Protein AF-A0A7V3P8P0-F1 (afdb_monomer)

Secondary structure (DSSP, 8-state):
-----TTT-----HHHHH-SSTTSEEEETTTTEEEE--TTHHHHTTT-SS-HHHHT-TT-------TTTTHHHHHT-EES-GGG----S-EESS---EEEEEEEEETTTTEE-TT-EEEEEEEEETTS---PPB--STTSPPBPPEEEEEE--TTSEEEEEEEPSEEEEEEEE-TTB--EEEEEEEESS-EEEEEEE--BPPPTT-EEEEEEE-TTHHHHHHS-SEEEEEESSTT-BHHHHHHT-B-TTSS-BHHHHHEETTEE-TTEEEEETTEEE-SS--TTSBPPTTEEEEEEESS----

Radius of gyration: 31.03 Å; Cα contacts (8 Å, |Δi|>4): 563; chains: 1; bounding box: 60×38×91 Å

Structure (mmCIF, N/CA/C/O backbone):
data_AF-A0A7V3P8P0-F1
#
_entry.id   AF-A0A7V3P8P0-F1
#
loop_
_atom_site.group_PDB
_atom_site.id
_atom_site.type_symbol
_atom_site.label_atom_id
_atom_site.label_alt_id
_atom_site.label_comp_id
_atom_site.label_asym_id
_atom_site.label_entity_id
_atom_site.label_seq_id
_atom_site.pdbx_PDB_ins_code
_atom_site.Cartn_x
_atom_site.Cartn_y
_atom_site.Cartn_z
_atom_site.occupancy
_atom_site.B_iso_or_equiv
_atom_site.auth_seq_id
_atom_site.auth_comp_id
_atom_site.auth_asym_id
_atom_site.auth_atom_id
_atom_site.pdbx_PDB_model_num
ATOM 1 N N . ILE A 1 1 ? 21.502 5.656 -26.753 1.00 94.38 1 ILE A N 1
ATOM 2 C CA . ILE A 1 1 ? 21.170 4.204 -26.714 1.00 94.38 1 ILE A CA 1
ATOM 3 C C . ILE A 1 1 ? 22.432 3.407 -26.376 1.00 94.38 1 ILE A C 1
ATOM 5 O O . ILE A 1 1 ? 23.467 3.676 -26.968 1.00 94.38 1 ILE A O 1
ATOM 9 N N . VAL A 1 2 ? 22.383 2.459 -25.431 1.00 96.12 2 VAL A N 1
ATOM 10 C CA . VAL A 1 2 ? 23.518 1.554 -25.128 1.00 96.12 2 VAL A CA 1
ATOM 11 C C . VAL A 1 2 ? 23.354 0.270 -25.942 1.00 96.12 2 VAL A C 1
ATOM 13 O O . VAL A 1 2 ? 22.268 -0.304 -25.920 1.00 96.12 2 VAL A O 1
ATOM 16 N N . ILE A 1 3 ? 24.393 -0.223 -26.618 1.00 96.69 3 ILE A N 1
ATOM 17 C CA . ILE A 1 3 ? 24.340 -1.428 -27.471 1.00 96.69 3 ILE A CA 1
ATOM 18 C C . ILE A 1 3 ? 25.558 -2.318 -27.185 1.00 96.69 3 ILE A C 1
ATOM 20 O O . ILE A 1 3 ? 26.629 -1.814 -26.859 1.00 96.69 3 ILE A O 1
ATOM 24 N N . ILE A 1 4 ? 25.382 -3.640 -27.276 1.00 97.25 4 ILE A N 1
ATOM 25 C CA . ILE A 1 4 ? 26.494 -4.601 -27.308 1.00 97.25 4 ILE A CA 1
ATOM 26 C C . ILE A 1 4 ? 26.827 -4.851 -28.777 1.00 97.25 4 ILE A C 1
ATOM 28 O O . ILE A 1 4 ? 25.950 -5.271 -29.529 1.00 97.25 4 ILE A O 1
ATOM 32 N N . ASP A 1 5 ? 28.070 -4.594 -29.180 1.00 96.81 5 ASP A N 1
ATOM 33 C CA . ASP A 1 5 ? 28.532 -4.897 -30.536 1.00 96.81 5 ASP A CA 1
ATOM 34 C C . ASP A 1 5 ? 28.692 -6.423 -30.706 1.00 96.81 5 ASP A C 1
ATOM 36 O O . ASP A 1 5 ? 29.532 -7.028 -30.023 1.00 96.81 5 ASP A O 1
ATOM 40 N N . PRO A 1 6 ? 27.915 -7.065 -31.600 1.00 95.69 6 PRO A N 1
ATOM 41 C CA . PRO A 1 6 ? 27.952 -8.513 -31.782 1.00 95.69 6 PRO A CA 1
ATOM 42 C C . PRO A 1 6 ? 29.272 -9.024 -32.384 1.00 95.69 6 PRO A C 1
ATOM 44 O O . PRO A 1 6 ? 29.614 -10.181 -32.165 1.00 95.69 6 PRO A O 1
ATOM 47 N N . ASN A 1 7 ? 30.041 -8.193 -33.096 1.00 96.44 7 ASN A N 1
ATOM 48 C CA . ASN A 1 7 ? 31.318 -8.593 -33.703 1.00 96.44 7 ASN A CA 1
ATOM 49 C C . ASN A 1 7 ? 32.482 -8.527 -32.699 1.00 96.44 7 ASN A C 1
ATOM 51 O O . ASN A 1 7 ? 33.450 -9.301 -32.766 1.00 96.44 7 ASN A O 1
ATOM 55 N N . LEU A 1 8 ? 32.403 -7.583 -31.758 1.00 97.00 8 LEU A N 1
ATOM 56 C CA . LEU A 1 8 ? 33.421 -7.389 -30.725 1.00 97.00 8 LEU A CA 1
ATOM 57 C C . LEU A 1 8 ? 33.180 -8.251 -29.487 1.00 97.00 8 LEU A C 1
ATOM 59 O O . LEU A 1 8 ? 34.146 -8.597 -28.806 1.00 97.00 8 LEU A O 1
ATOM 63 N N . CYS A 1 9 ? 31.932 -8.626 -29.197 1.00 97.31 9 CYS A N 1
ATOM 64 C CA . CYS A 1 9 ? 31.614 -9.499 -28.074 1.00 97.31 9 CYS A CA 1
ATOM 65 C C . CYS A 1 9 ? 32.359 -10.841 -28.197 1.00 97.31 9 CYS A C 1
ATOM 67 O O . CYS A 1 9 ? 32.235 -11.546 -29.194 1.00 97.31 9 CYS A O 1
ATOM 69 N N . LYS A 1 10 ? 33.148 -11.194 -27.174 1.00 96.19 10 LYS A N 1
ATOM 70 C CA . LYS A 1 10 ? 33.888 -12.472 -27.088 1.00 96.19 10 LYS A CA 1
ATOM 71 C C . LYS A 1 10 ? 33.288 -13.444 -26.074 1.00 96.19 10 LYS A C 1
ATOM 73 O O . LYS A 1 10 ? 33.958 -14.368 -25.632 1.00 96.19 10 LYS A O 1
ATOM 78 N N . GLY A 1 11 ? 32.057 -13.175 -25.651 1.00 95.88 11 GLY A N 1
ATOM 79 C CA . GLY A 1 11 ? 31.317 -14.030 -24.737 1.00 95.88 11 GLY A CA 1
ATOM 80 C C . GLY A 1 11 ? 31.889 -14.142 -23.320 1.00 95.88 11 GLY A C 1
ATOM 81 O O . GLY A 1 11 ? 31.655 -15.144 -22.657 1.00 95.88 11 GLY A O 1
ATOM 82 N N . SER A 1 12 ? 32.609 -13.126 -22.827 1.00 95.44 12 SER A N 1
ATOM 83 C CA . SER A 1 12 ? 33.224 -13.154 -21.487 1.00 95.44 12 SER A CA 1
ATOM 84 C C . SER A 1 12 ? 32.229 -13.139 -20.323 1.00 95.44 12 SER A C 1
ATOM 86 O O . SER A 1 12 ? 32.622 -13.424 -19.202 1.00 95.44 12 SER A O 1
ATOM 88 N N . ARG A 1 13 ? 30.960 -12.780 -20.562 1.00 95.25 13 ARG A N 1
ATOM 89 C CA . ARG A 1 13 ? 29.878 -12.676 -19.559 1.00 95.25 13 ARG A CA 1
ATOM 90 C C . ARG A 1 13 ? 30.083 -11.635 -18.448 1.00 95.25 13 ARG A C 1
ATOM 92 O O . ARG A 1 13 ? 29.118 -11.338 -17.756 1.00 95.25 13 ARG A O 1
ATOM 99 N N . ASN A 1 14 ? 31.232 -10.959 -18.372 1.00 96.31 14 ASN A N 1
ATOM 100 C CA . ASN A 1 14 ? 31.480 -9.875 -17.405 1.00 96.31 14 ASN A CA 1
ATOM 101 C C . ASN A 1 14 ? 30.394 -8.786 -17.415 1.00 96.31 14 ASN A C 1
ATOM 103 O O . ASN A 1 14 ? 30.081 -8.208 -16.383 1.00 96.31 14 ASN A O 1
ATOM 107 N N . CYS A 1 15 ? 29.812 -8.483 -18.580 1.00 95.81 15 CYS A N 1
ATOM 108 C CA . CYS A 1 15 ? 28.731 -7.502 -18.679 1.00 95.81 15 CYS A CA 1
ATOM 109 C C . CYS A 1 15 ? 27.434 -7.965 -17.999 1.00 95.81 15 CYS A C 1
ATOM 111 O O . CYS A 1 15 ? 26.708 -7.123 -17.484 1.00 95.81 15 CYS A O 1
ATOM 113 N N . VAL A 1 16 ? 27.159 -9.274 -17.975 1.00 95.19 16 VAL A N 1
ATOM 114 C CA . VAL A 1 16 ? 25.999 -9.859 -17.285 1.00 95.19 16 VAL A CA 1
ATOM 115 C C . VAL A 1 16 ? 26.159 -9.686 -15.778 1.00 95.19 16 VAL A C 1
ATOM 117 O O . VAL A 1 16 ? 25.238 -9.216 -15.125 1.00 95.19 16 VAL A O 1
ATOM 120 N N . GLU A 1 17 ? 27.347 -9.988 -15.249 1.00 93.06 17 GLU A N 1
ATOM 121 C CA . GLU A 1 17 ? 27.663 -9.835 -13.823 1.00 93.06 17 GLU A CA 1
ATOM 122 C C . GLU A 1 17 ? 27.722 -8.367 -13.383 1.00 93.06 17 GLU A C 1
ATOM 124 O O . GLU A 1 17 ? 27.298 -8.027 -12.284 1.00 93.06 17 GLU A O 1
ATOM 129 N N . ALA A 1 18 ? 28.234 -7.482 -14.242 1.00 95.44 18 ALA A N 1
ATOM 130 C CA . ALA A 1 18 ? 28.363 -6.060 -13.937 1.00 95.44 18 ALA A CA 1
ATOM 131 C C . ALA A 1 18 ? 27.035 -5.292 -14.008 1.00 95.44 18 ALA A C 1
ATOM 133 O O . ALA A 1 18 ? 26.958 -4.168 -13.511 1.00 95.44 18 ALA A O 1
ATOM 134 N N . CYS A 1 19 ? 26.008 -5.835 -14.669 1.00 95.75 19 CYS A N 1
ATOM 135 C CA . CYS A 1 19 ? 24.726 -5.155 -14.786 1.00 95.75 19 CYS A CA 1
ATOM 136 C C . CYS A 1 19 ? 23.993 -5.200 -13.437 1.00 95.75 19 CYS A C 1
ATOM 138 O O . CYS A 1 19 ? 23.651 -6.287 -12.975 1.00 95.75 19 CYS A O 1
ATOM 140 N N . PRO A 1 20 ? 23.693 -4.049 -12.809 1.00 95.31 20 PRO A N 1
ATOM 141 C CA . PRO A 1 20 ? 23.032 -4.045 -11.507 1.00 95.31 20 PRO A CA 1
ATOM 142 C C . PRO A 1 20 ? 21.527 -4.337 -11.608 1.00 95.31 20 PRO A C 1
ATOM 144 O O . PRO A 1 20 ? 20.870 -4.552 -10.594 1.00 95.31 20 PRO A O 1
ATOM 147 N N . TYR A 1 21 ? 20.974 -4.344 -12.825 1.00 95.12 21 TYR A N 1
ATOM 148 C CA . TYR A 1 21 ? 19.598 -4.744 -13.080 1.00 95.12 21 TYR A CA 1
ATOM 149 C C . TYR A 1 21 ? 19.551 -6.237 -13.435 1.00 95.12 21 TYR A C 1
ATOM 151 O O . TYR A 1 21 ? 20.111 -6.638 -14.464 1.00 95.12 21 TYR A O 1
ATOM 159 N N . PRO A 1 22 ? 18.879 -7.071 -12.624 1.00 89.56 22 PRO A N 1
ATOM 160 C CA . PRO A 1 22 ? 18.812 -8.502 -12.875 1.00 89.56 22 PRO A CA 1
ATOM 161 C C . PRO A 1 22 ? 18.034 -8.791 -14.161 1.00 89.56 22 PRO A C 1
ATOM 163 O O . PRO A 1 22 ? 17.014 -8.165 -14.443 1.00 89.56 22 PRO A O 1
ATOM 166 N N . GLY A 1 23 ? 18.514 -9.754 -14.950 1.00 91.38 23 GLY A N 1
ATOM 167 C CA . GLY A 1 23 ? 17.799 -10.224 -16.141 1.00 91.38 23 GLY A CA 1
ATOM 168 C C . GLY A 1 23 ? 17.701 -9.205 -17.284 1.00 91.38 23 GLY A C 1
ATOM 169 O O . GLY A 1 23 ? 16.783 -9.293 -18.089 1.00 91.38 23 GLY A O 1
ATOM 170 N N . VAL A 1 24 ? 18.612 -8.229 -17.376 1.00 95.38 24 VAL A N 1
ATOM 171 C CA . VAL A 1 24 ? 18.630 -7.257 -18.493 1.00 95.38 24 VAL A CA 1
ATOM 172 C C . VAL A 1 24 ? 19.553 -7.682 -19.638 1.00 95.38 24 VAL A C 1
ATOM 174 O O . VAL A 1 24 ? 19.293 -7.362 -20.801 1.00 95.38 24 VAL A O 1
ATOM 177 N N . ILE A 1 25 ? 20.637 -8.395 -19.326 1.00 97.50 25 ILE A N 1
ATOM 178 C CA . ILE A 1 25 ? 21.593 -8.922 -20.305 1.00 97.50 25 ILE A CA 1
ATOM 179 C C . ILE A 1 25 ? 21.553 -10.446 -20.239 1.00 97.50 25 ILE A C 1
ATOM 181 O O . ILE A 1 25 ? 21.760 -11.031 -19.181 1.00 97.50 25 ILE A O 1
ATOM 185 N N . PHE A 1 26 ? 21.311 -11.077 -21.382 1.00 96.75 26 PHE A N 1
ATOM 186 C CA . PHE A 1 26 ? 21.196 -12.522 -21.538 1.00 96.75 26 PHE A CA 1
ATOM 187 C C . PHE A 1 26 ? 22.362 -13.049 -22.365 1.00 96.75 26 PHE A C 1
ATOM 189 O O . PHE A 1 26 ? 22.829 -12.379 -23.284 1.00 96.75 26 PHE A O 1
ATOM 196 N N . PHE A 1 27 ? 22.838 -14.250 -22.058 1.00 97.44 27 PHE A N 1
ATOM 197 C CA . PHE A 1 27 ? 23.874 -14.899 -22.852 1.00 97.44 27 PHE A CA 1
ATOM 198 C C . PHE A 1 27 ? 23.246 -15.827 -23.890 1.00 97.44 27 PHE A C 1
ATOM 200 O O . PHE A 1 27 ? 22.398 -16.650 -23.555 1.00 97.44 27 PHE A O 1
ATOM 207 N N . ASN A 1 28 ? 23.667 -15.694 -25.143 1.00 97.44 28 ASN A N 1
ATOM 208 C CA . ASN A 1 28 ? 23.303 -16.594 -26.224 1.00 97.44 28 ASN A CA 1
ATOM 209 C C . ASN A 1 28 ? 24.404 -17.646 -26.382 1.00 97.44 28 ASN A C 1
ATOM 211 O O . ASN A 1 28 ? 25.514 -17.317 -26.804 1.00 97.44 28 ASN A O 1
ATOM 215 N N . GLU A 1 29 ? 24.090 -18.890 -26.023 1.00 97.12 29 GLU A N 1
ATOM 216 C CA . GLU A 1 29 ? 25.040 -20.009 -26.053 1.00 97.12 29 GLU A CA 1
ATOM 217 C C . GLU A 1 29 ? 25.422 -20.415 -27.485 1.00 97.12 29 GLU A C 1
ATOM 219 O O . GLU A 1 29 ? 26.588 -20.702 -27.737 1.00 97.12 29 GLU A O 1
ATOM 224 N N . ASP A 1 30 ? 24.492 -20.359 -28.443 1.00 97.44 30 ASP A N 1
ATOM 225 C CA . ASP A 1 30 ? 24.752 -20.767 -29.832 1.00 97.44 30 ASP A CA 1
ATOM 226 C C . ASP A 1 30 ? 25.699 -19.798 -30.554 1.00 97.44 30 ASP A C 1
ATOM 228 O O . ASP A 1 30 ? 26.541 -20.199 -31.358 1.00 97.44 30 ASP A O 1
ATOM 232 N N . LEU A 1 31 ? 25.555 -18.502 -30.271 1.00 97.06 31 LEU A N 1
ATOM 233 C CA . LEU A 1 31 ? 26.361 -17.440 -30.873 1.00 97.06 31 LEU A CA 1
ATOM 234 C C . LEU A 1 31 ? 27.580 -17.059 -30.026 1.00 97.06 31 LEU A C 1
ATOM 236 O O . LEU A 1 31 ? 28.419 -16.286 -30.487 1.00 97.06 31 LEU A O 1
ATOM 240 N N . CYS A 1 32 ? 27.677 -17.566 -28.795 1.00 97.12 32 CYS A N 1
ATOM 241 C CA . CYS A 1 32 ? 28.696 -17.198 -27.812 1.00 97.12 32 CYS A CA 1
ATOM 242 C C . CYS A 1 32 ? 28.800 -15.677 -27.560 1.00 97.12 32 CYS A C 1
ATOM 244 O O . CYS A 1 32 ? 29.898 -15.142 -27.380 1.00 97.12 32 CYS A O 1
ATOM 246 N N . ILE A 1 33 ? 27.668 -14.964 -27.527 1.00 97.94 33 ILE A N 1
ATOM 247 C CA . ILE A 1 33 ? 27.617 -13.510 -27.283 1.00 97.94 33 ILE A CA 1
ATOM 248 C C . ILE A 1 33 ? 26.568 -13.138 -26.235 1.00 97.94 33 ILE A C 1
ATOM 250 O O . ILE A 1 33 ? 25.542 -13.796 -26.088 1.00 97.94 33 ILE A O 1
ATOM 254 N N . SER A 1 34 ? 26.789 -12.021 -25.544 1.00 98.12 34 SER A N 1
ATOM 255 C CA . SER A 1 34 ? 25.764 -11.401 -24.702 1.00 98.12 34 SER A CA 1
ATOM 256 C C . SER A 1 34 ? 24.830 -10.525 -25.540 1.00 98.12 34 SER A C 1
ATOM 258 O O . SER A 1 34 ? 25.280 -9.745 -26.378 1.00 98.12 34 SER A O 1
ATOM 260 N N . GLN A 1 35 ? 23.530 -10.609 -25.279 1.00 97.62 35 GLN A N 1
ATOM 261 C CA . GLN A 1 35 ? 22.469 -9.858 -25.942 1.00 97.62 35 GLN A CA 1
ATOM 262 C C . GLN A 1 35 ? 21.606 -9.140 -24.898 1.00 97.62 35 GLN A C 1
ATOM 264 O O . GLN A 1 35 ? 21.482 -9.572 -23.756 1.00 97.62 35 GLN A O 1
ATOM 269 N N . LYS A 1 36 ? 21.019 -8.007 -25.276 1.00 97.56 36 LYS A N 1
ATOM 270 C CA . LYS A 1 36 ? 20.133 -7.207 -24.418 1.00 97.56 36 LYS A CA 1
ATOM 271 C C . LYS A 1 36 ? 19.218 -6.340 -25.277 1.00 97.56 36 LYS A C 1
ATOM 273 O O . LYS A 1 36 ? 19.384 -6.292 -26.495 1.00 97.56 36 LYS A O 1
ATOM 278 N N . CYS A 1 37 ? 18.324 -5.579 -24.646 1.00 97.69 37 CYS A N 1
ATOM 279 C CA . CYS A 1 37 ? 17.533 -4.563 -25.340 1.00 97.69 37 CYS A CA 1
ATOM 280 C C . CYS A 1 37 ? 18.431 -3.582 -26.124 1.00 97.69 37 CYS A C 1
ATOM 282 O O . CYS A 1 37 ? 19.394 -3.021 -25.585 1.00 97.69 37 CYS A O 1
ATOM 284 N N . THR A 1 38 ? 18.094 -3.375 -27.398 1.00 97.25 38 THR A N 1
ATOM 285 C CA . THR A 1 38 ? 18.757 -2.440 -28.323 1.00 97.25 38 THR A CA 1
ATOM 286 C C . THR A 1 38 ? 17.934 -1.174 -28.566 1.00 97.25 38 THR A C 1
ATOM 288 O O . THR A 1 38 ? 18.269 -0.399 -29.454 1.00 97.25 38 THR A O 1
ATOM 291 N N . LEU A 1 39 ? 16.834 -0.987 -27.820 1.00 97.25 39 LEU A N 1
ATOM 292 C CA . LEU A 1 39 ? 15.813 0.044 -28.055 1.00 97.25 39 LEU A CA 1
ATOM 293 C C . LEU A 1 39 ? 15.300 0.046 -29.507 1.00 97.25 39 LEU A C 1
ATOM 295 O O . LEU A 1 39 ? 14.981 1.086 -30.060 1.00 97.25 39 LEU A O 1
ATOM 299 N N . CYS A 1 40 ? 15.286 -1.123 -30.160 1.00 97.69 40 CYS A N 1
ATOM 300 C CA . CYS A 1 40 ? 14.990 -1.251 -31.588 1.00 97.69 40 CYS A CA 1
ATOM 301 C C . CYS A 1 40 ? 15.773 -0.258 -32.474 1.00 97.69 40 CYS A C 1
ATOM 303 O O . CYS A 1 40 ? 15.243 0.168 -33.494 1.00 97.69 40 CYS A O 1
ATOM 305 N N . ALA A 1 41 ? 17.023 0.079 -32.123 1.00 97.12 41 ALA A N 1
ATOM 306 C CA . ALA A 1 41 ? 17.810 1.112 -32.812 1.00 97.12 41 ALA A CA 1
ATOM 307 C C . ALA A 1 41 ? 17.821 0.952 -34.342 1.00 97.12 41 ALA A C 1
ATOM 309 O O . ALA A 1 41 ? 17.580 1.910 -35.058 1.00 97.12 41 ALA A O 1
ATOM 310 N N . HIS A 1 42 ? 17.954 -0.281 -34.840 1.00 96.62 42 HIS A N 1
ATOM 311 C CA . HIS A 1 42 ? 17.876 -0.597 -36.272 1.00 96.62 42 HIS A CA 1
ATOM 312 C C . HIS A 1 42 ? 16.599 -0.111 -36.991 1.00 96.62 42 HIS A C 1
ATOM 314 O O . HIS A 1 42 ? 16.654 0.114 -38.195 1.00 96.62 42 HIS A O 1
ATOM 320 N N . LEU A 1 43 ? 15.462 0.010 -36.296 1.00 97.50 43 LEU A N 1
ATOM 321 C CA . LEU A 1 43 ? 14.216 0.571 -36.833 1.00 97.50 43 LEU A CA 1
ATOM 322 C C . LEU A 1 43 ? 14.194 2.093 -36.697 1.00 97.50 43 LEU A C 1
ATOM 324 O O . LEU A 1 43 ? 13.815 2.783 -37.641 1.00 97.50 43 LEU A O 1
ATOM 328 N N . LEU A 1 44 ? 14.622 2.613 -35.544 1.00 95.75 44 LEU A N 1
ATOM 329 C CA . LEU A 1 44 ? 14.693 4.056 -35.298 1.00 95.75 44 LEU A CA 1
ATOM 330 C C . LEU A 1 44 ? 15.620 4.741 -36.318 1.00 95.75 44 LEU A C 1
ATOM 332 O O . LEU A 1 44 ? 15.240 5.740 -36.922 1.00 95.75 44 LEU A O 1
ATOM 336 N N . ASP A 1 45 ? 16.765 4.126 -36.629 1.00 96.69 45 ASP A N 1
ATOM 337 C CA . ASP A 1 45 ? 17.709 4.584 -37.659 1.00 96.69 45 ASP A CA 1
ATOM 338 C C . ASP A 1 45 ? 17.104 4.567 -39.079 1.00 96.69 45 ASP A C 1
ATOM 340 O O . ASP A 1 45 ? 17.574 5.272 -39.971 1.00 96.69 45 ASP A O 1
ATOM 344 N N . GLN A 1 46 ? 16.046 3.780 -39.305 1.00 97.25 46 GLN A N 1
ATOM 345 C CA . GLN A 1 46 ? 15.280 3.749 -40.560 1.00 97.25 46 GLN A CA 1
ATOM 346 C C . GLN A 1 46 ? 14.132 4.775 -40.584 1.00 97.25 46 GLN A C 1
ATOM 348 O O . GLN A 1 46 ? 13.340 4.785 -41.525 1.00 97.25 46 GLN A O 1
ATOM 353 N N . GLY A 1 47 ? 14.023 5.631 -39.565 1.00 95.44 47 GLY A N 1
ATOM 354 C CA . GLY A 1 47 ? 12.997 6.669 -39.462 1.00 95.44 47 GLY A CA 1
ATOM 355 C C . GLY A 1 47 ? 11.700 6.220 -38.786 1.00 95.44 47 GLY A C 1
ATOM 356 O O . GLY A 1 47 ? 10.706 6.946 -38.844 1.00 95.44 47 GLY A O 1
ATOM 357 N N . TRP A 1 48 ? 11.681 5.045 -38.147 1.00 95.75 48 TRP A N 1
ATOM 358 C CA . TRP A 1 48 ? 10.561 4.671 -37.282 1.00 95.75 48 TRP A CA 1
ATOM 359 C C . TRP A 1 48 ? 10.538 5.569 -36.047 1.00 95.75 48 TRP A C 1
ATOM 361 O O . TRP A 1 48 ? 11.582 5.901 -35.494 1.00 95.75 48 TRP A O 1
ATOM 371 N N . LYS A 1 49 ? 9.335 5.933 -35.599 1.00 91.62 49 LYS A N 1
ATOM 372 C CA . LYS A 1 49 ? 9.144 6.763 -34.400 1.00 91.62 49 LYS A CA 1
ATOM 373 C C . LYS A 1 49 ? 8.902 5.947 -33.132 1.00 91.62 49 LYS A C 1
ATOM 375 O O . LYS A 1 49 ? 9.105 6.451 -32.039 1.00 91.62 49 LYS A O 1
ATOM 380 N N . GLU A 1 50 ? 8.493 4.689 -33.278 1.00 93.94 50 GLU A N 1
ATOM 381 C CA . GLU A 1 50 ? 8.156 3.805 -32.165 1.00 93.94 50 GLU A CA 1
ATOM 382 C C . GLU A 1 50 ? 9.027 2.548 -32.171 1.00 93.94 50 GLU A C 1
ATOM 384 O O . GLU A 1 50 ? 9.484 2.061 -33.209 1.00 93.94 50 GLU A O 1
ATOM 389 N N . THR A 1 51 ? 9.245 2.000 -30.977 1.00 97.06 51 THR A N 1
ATOM 390 C CA . THR A 1 51 ? 9.853 0.677 -30.803 1.00 97.06 51 THR A CA 1
ATOM 391 C C . THR A 1 51 ? 8.774 -0.397 -30.810 1.00 97.06 51 THR A C 1
ATOM 393 O O . THR A 1 51 ? 7.624 -0.123 -30.482 1.00 97.06 51 THR A O 1
ATOM 396 N N . ARG A 1 52 ? 9.140 -1.652 -31.100 1.00 97.44 52 ARG A N 1
ATOM 397 C CA . ARG A 1 52 ? 8.169 -2.759 -31.174 1.00 97.44 52 ARG A CA 1
ATOM 398 C C . ARG A 1 52 ? 7.336 -2.943 -29.904 1.00 97.44 52 ARG A C 1
ATOM 400 O O . ARG A 1 52 ? 6.171 -3.297 -30.009 1.00 97.44 52 ARG A O 1
ATOM 407 N N . CYS A 1 53 ? 7.906 -2.720 -28.717 1.00 97.06 53 CYS A N 1
ATOM 408 C CA . CYS A 1 53 ? 7.146 -2.827 -27.469 1.00 97.06 53 CYS A CA 1
ATOM 409 C C . CYS A 1 53 ? 6.177 -1.655 -27.257 1.00 97.06 53 CYS A C 1
ATOM 411 O O . CYS A 1 53 ? 5.118 -1.866 -26.678 1.00 97.06 53 CYS A O 1
ATOM 413 N N . SER A 1 54 ? 6.522 -0.456 -27.735 1.00 96.38 54 SER A N 1
ATOM 414 C CA . SER A 1 54 ? 5.653 0.725 -27.691 1.00 96.38 54 SER A CA 1
ATOM 415 C C . SER A 1 54 ? 4.510 0.600 -28.702 1.00 96.38 54 SER A C 1
ATOM 417 O O . SER A 1 54 ? 3.352 0.651 -28.305 1.00 96.38 54 SER A O 1
ATOM 419 N N . GLU A 1 55 ? 4.826 0.270 -29.958 1.00 96.06 55 GLU A N 1
ATOM 420 C CA . GLU A 1 55 ? 3.857 0.059 -31.047 1.00 96.06 55 GLU A CA 1
ATOM 421 C C . GLU A 1 55 ? 2.851 -1.063 -30.727 1.00 96.06 55 GLU A C 1
ATOM 423 O O . GLU A 1 55 ? 1.660 -0.954 -31.006 1.00 96.06 55 GLU A O 1
ATOM 428 N N . ALA A 1 56 ? 3.315 -2.159 -30.118 1.00 97.12 56 ALA A N 1
ATOM 429 C CA . ALA A 1 56 ? 2.453 -3.286 -29.770 1.00 97.12 56 ALA A CA 1
ATOM 430 C C . ALA A 1 56 ? 1.594 -3.048 -28.515 1.00 97.12 56 ALA A C 1
ATOM 432 O O . ALA A 1 56 ? 0.761 -3.896 -28.193 1.00 97.12 56 ALA A O 1
ATOM 433 N N . CYS A 1 57 ? 1.812 -1.961 -27.766 1.00 96.44 57 CYS A N 1
ATOM 434 C CA . CYS A 1 57 ? 1.153 -1.735 -26.485 1.00 96.44 57 CYS A CA 1
ATOM 435 C C . CYS A 1 57 ? -0.311 -1.296 -26.681 1.00 96.44 57 CYS A C 1
ATOM 437 O O . CYS A 1 57 ? -0.555 -0.171 -27.114 1.00 96.44 57 CYS A O 1
ATOM 439 N N . PRO A 1 58 ? -1.312 -2.112 -26.294 1.00 96.25 58 PRO A N 1
ATOM 440 C CA . PRO A 1 58 ? -2.716 -1.763 -26.517 1.00 96.25 58 PRO A CA 1
ATOM 441 C C . PRO A 1 58 ? -3.220 -0.653 -25.583 1.00 96.25 58 PRO A C 1
ATOM 443 O O . PRO A 1 58 ? -4.249 -0.043 -25.855 1.00 96.25 58 PRO A O 1
ATOM 446 N N . THR A 1 59 ? -2.524 -0.406 -24.470 1.00 96.06 59 THR A N 1
ATOM 447 C CA . THR A 1 59 ? -2.914 0.573 -23.444 1.00 96.06 59 THR A CA 1
ATOM 448 C C . THR A 1 59 ? -2.167 1.900 -23.558 1.00 96.06 59 THR A C 1
ATOM 450 O O . THR A 1 59 ? -2.498 2.834 -22.834 1.00 96.06 59 THR A O 1
ATOM 453 N N . GLY A 1 60 ? -1.147 1.994 -24.420 1.00 93.12 60 GLY A N 1
ATOM 454 C CA . GLY A 1 60 ? -0.279 3.173 -24.496 1.00 93.12 60 GLY A CA 1
ATOM 455 C C . GLY A 1 60 ? 0.597 3.381 -23.253 1.00 93.12 60 GLY A C 1
ATOM 456 O O . GLY A 1 60 ? 0.985 4.504 -22.957 1.00 93.12 60 GLY A O 1
ATOM 457 N N . ALA A 1 61 ? 0.905 2.314 -22.508 1.00 95.06 61 ALA A N 1
ATOM 458 C CA . ALA A 1 61 ? 1.714 2.388 -21.287 1.00 95.06 61 ALA A CA 1
ATOM 459 C C . ALA A 1 61 ? 3.214 2.644 -21.538 1.00 95.06 61 ALA A C 1
ATOM 461 O O . ALA A 1 61 ? 3.945 2.958 -20.601 1.00 95.06 61 ALA A O 1
ATOM 462 N N . ILE A 1 62 ? 3.691 2.482 -22.777 1.00 95.94 62 ILE A N 1
ATOM 463 C CA . ILE A 1 62 ? 5.102 2.645 -23.149 1.00 95.94 62 ILE A CA 1
ATOM 464 C C . ILE A 1 62 ? 5.215 3.772 -24.172 1.00 95.94 62 ILE A C 1
ATOM 466 O O . ILE A 1 62 ? 4.786 3.613 -25.314 1.00 95.94 62 ILE A O 1
ATOM 470 N N . THR A 1 63 ? 5.875 4.860 -23.783 1.00 94.62 63 THR A N 1
ATOM 471 C CA . THR A 1 63 ? 6.223 5.978 -24.669 1.00 94.62 63 THR A CA 1
ATOM 472 C C . THR A 1 63 ? 7.731 5.994 -24.896 1.00 94.62 63 THR A C 1
ATOM 474 O O . THR A 1 63 ? 8.504 5.889 -23.944 1.00 94.62 63 THR A O 1
ATOM 477 N N . VAL A 1 64 ? 8.158 6.126 -26.153 1.00 95.44 64 VAL A N 1
ATOM 478 C CA . VAL A 1 64 ? 9.570 6.278 -26.533 1.00 95.44 64 VAL A CA 1
ATOM 479 C C . VAL A 1 64 ? 9.724 7.567 -27.330 1.00 95.44 64 VAL A C 1
ATOM 481 O O . VAL A 1 64 ? 8.893 7.858 -28.182 1.00 95.44 64 VAL A O 1
ATOM 484 N N . GLY A 1 65 ? 10.776 8.328 -27.047 1.00 93.69 65 GLY A N 1
ATOM 485 C CA . GLY A 1 65 ? 11.051 9.609 -27.688 1.00 93.69 65 GLY A CA 1
ATOM 486 C C . GLY A 1 65 ? 12.315 10.248 -27.128 1.00 93.69 65 GLY A C 1
ATOM 487 O O . GLY A 1 65 ? 12.994 9.656 -26.281 1.00 93.69 65 GLY A O 1
ATOM 488 N N . GLU A 1 66 ? 12.617 11.446 -27.612 1.00 94.19 66 GLU A N 1
ATOM 489 C CA . GLU A 1 66 ? 13.731 12.254 -27.113 1.00 94.19 66 GLU A CA 1
ATOM 490 C C . GLU A 1 66 ? 13.405 12.846 -25.732 1.00 94.19 66 GLU A C 1
ATOM 492 O O . GLU A 1 66 ? 12.241 13.087 -25.398 1.00 94.19 66 GLU A O 1
ATOM 497 N N . GLU A 1 67 ? 14.428 13.080 -24.902 1.00 94.44 67 GLU A N 1
ATOM 498 C CA . GLU A 1 67 ? 14.235 13.544 -23.517 1.00 94.44 67 GLU A CA 1
ATOM 499 C C . GLU A 1 67 ? 13.481 14.884 -23.460 1.00 94.44 67 GLU A C 1
ATOM 501 O O . GLU A 1 67 ? 12.645 15.082 -22.577 1.00 94.44 67 GLU A O 1
ATOM 506 N N . GLU A 1 68 ? 13.717 15.781 -24.421 1.00 96.19 68 GLU A N 1
ATOM 507 C CA . GLU A 1 68 ? 13.048 17.080 -24.508 1.00 96.19 68 GLU A CA 1
ATOM 508 C C . GLU A 1 68 ? 11.544 16.948 -24.776 1.00 96.19 68 GLU A C 1
ATOM 510 O O . GLU A 1 68 ? 10.747 17.696 -24.209 1.00 96.19 68 GLU A O 1
ATOM 515 N N . GLU A 1 69 ? 11.143 15.986 -25.609 1.00 95.19 69 GLU A N 1
ATOM 516 C CA . GLU A 1 69 ? 9.736 15.730 -25.946 1.00 95.19 69 GLU A CA 1
ATOM 517 C C . GLU A 1 69 ? 8.984 15.085 -24.776 1.00 95.19 69 GLU A C 1
ATOM 519 O O . GLU A 1 69 ? 7.774 15.254 -24.628 1.00 95.19 69 GLU A O 1
ATOM 524 N N . LEU A 1 70 ? 9.710 14.363 -23.918 1.00 95.88 70 LEU A N 1
ATOM 525 C CA . LEU A 1 70 ? 9.165 13.652 -22.765 1.00 95.88 70 LEU A CA 1
ATOM 526 C C . LEU A 1 70 ? 9.369 14.407 -21.444 1.00 95.88 70 LEU A C 1
ATOM 528 O O . LEU A 1 70 ? 9.063 13.855 -20.387 1.00 95.88 70 LEU A O 1
ATOM 532 N N . ALA A 1 71 ? 9.847 15.654 -21.467 1.00 96.62 71 ALA A N 1
ATOM 533 C CA . ALA A 1 71 ? 10.229 16.401 -20.266 1.00 96.62 71 ALA A CA 1
ATOM 534 C C . ALA A 1 71 ? 9.108 16.476 -19.211 1.00 96.62 71 ALA A C 1
ATOM 536 O O . ALA A 1 71 ? 9.359 16.275 -18.022 1.00 96.62 71 ALA A O 1
ATOM 537 N N . GLU A 1 72 ? 7.860 16.694 -19.637 1.00 96.38 72 GLU A N 1
ATOM 538 C CA . GLU A 1 72 ? 6.696 16.716 -18.740 1.00 96.38 72 GLU A CA 1
ATOM 539 C C . GLU A 1 72 ? 6.410 15.343 -18.112 1.00 96.38 72 GLU A C 1
ATOM 541 O O . GLU A 1 72 ? 6.051 15.255 -16.937 1.00 96.38 72 GLU A O 1
ATOM 546 N N . LEU A 1 73 ? 6.593 14.259 -18.875 1.00 95.69 73 LEU A N 1
ATOM 547 C CA . LEU A 1 73 ? 6.431 12.889 -18.382 1.00 95.69 73 LEU A CA 1
ATOM 548 C C . LEU A 1 73 ? 7.538 12.525 -17.397 1.00 95.69 73 LEU A C 1
ATOM 550 O O . LEU A 1 73 ? 7.261 11.939 -16.355 1.00 95.69 73 LEU A O 1
ATOM 554 N N . ILE A 1 74 ? 8.776 12.899 -17.712 1.00 96.19 74 ILE A N 1
ATOM 555 C CA . ILE A 1 74 ? 9.950 12.649 -16.876 1.00 96.19 74 ILE A CA 1
ATOM 556 C C . ILE A 1 74 ? 9.824 13.395 -15.544 1.00 96.19 74 ILE A C 1
ATOM 558 O O . ILE A 1 74 ? 10.131 12.824 -14.502 1.00 96.19 74 ILE A O 1
ATOM 562 N N . ALA A 1 75 ? 9.318 14.633 -15.553 1.00 96.25 75 ALA A N 1
ATOM 563 C CA . ALA A 1 75 ? 9.155 15.444 -14.345 1.00 96.25 75 ALA A CA 1
ATOM 564 C C . ALA A 1 75 ? 8.226 14.814 -13.289 1.00 96.25 75 ALA A C 1
ATOM 566 O O . ALA A 1 75 ? 8.371 15.102 -12.103 1.00 96.25 75 ALA A O 1
ATOM 567 N N . ARG A 1 76 ? 7.285 13.958 -13.707 1.00 95.62 76 ARG A N 1
ATOM 568 C CA . ARG A 1 76 ? 6.345 13.239 -12.826 1.00 95.62 76 ARG A CA 1
ATOM 569 C C . ARG A 1 76 ? 6.691 11.763 -12.618 1.00 95.62 76 ARG A C 1
ATOM 571 O O . ARG A 1 76 ? 5.903 11.041 -12.015 1.00 95.62 76 ARG A O 1
ATOM 578 N N . ALA A 1 77 ? 7.803 11.302 -13.179 1.00 95.56 77 ALA A N 1
ATOM 579 C CA . ALA A 1 77 ? 8.195 9.905 -13.164 1.00 95.56 77 ALA A CA 1
ATOM 580 C C . ALA A 1 77 ? 9.341 9.646 -12.182 1.00 95.56 77 ALA A C 1
ATOM 582 O O . ALA A 1 77 ? 10.118 10.530 -11.828 1.00 95.56 77 ALA A O 1
ATOM 583 N N . GLU A 1 78 ? 9.480 8.386 -11.801 1.00 94.50 78 GLU A N 1
ATOM 584 C CA . GLU A 1 78 ? 10.566 7.872 -10.979 1.00 94.50 78 GLU A CA 1
ATOM 585 C C . GLU A 1 78 ? 11.457 6.937 -11.804 1.00 94.50 78 GLU A C 1
ATOM 587 O O . GLU A 1 78 ? 11.093 6.465 -12.886 1.00 94.50 78 GLU A O 1
ATOM 592 N N . VAL A 1 79 ? 12.655 6.658 -11.298 1.00 94.75 79 VAL A N 1
ATOM 593 C CA . VAL A 1 79 ? 13.546 5.643 -11.870 1.00 94.75 79 VAL A CA 1
ATOM 594 C C . VAL A 1 79 ? 13.515 4.390 -11.011 1.00 94.75 79 VAL A C 1
ATOM 596 O O . VAL A 1 79 ? 13.407 4.471 -9.791 1.00 94.75 79 VAL A O 1
ATOM 599 N N . LEU A 1 80 ? 13.654 3.225 -11.642 1.00 92.19 80 LEU A N 1
ATOM 600 C CA . LEU A 1 80 ? 13.756 1.966 -10.914 1.00 92.19 80 LEU A CA 1
ATOM 601 C C . LEU A 1 80 ? 15.120 1.868 -10.216 1.00 92.19 80 LEU A C 1
ATOM 603 O O . LEU A 1 80 ? 16.160 1.989 -10.876 1.00 92.19 80 LEU A O 1
ATOM 607 N N . ASN A 1 81 ? 15.096 1.594 -8.911 1.00 90.44 81 ASN A N 1
ATOM 608 C CA . ASN A 1 81 ? 16.266 1.395 -8.050 1.00 90.44 81 ASN A CA 1
ATOM 609 C C . ASN A 1 81 ? 17.257 2.584 -8.094 1.00 90.44 81 ASN A C 1
ATOM 611 O O . ASN A 1 81 ? 18.400 2.435 -8.552 1.00 90.44 81 ASN A O 1
ATOM 615 N N . PRO A 1 82 ? 16.831 3.797 -7.678 1.00 91.31 82 PRO A N 1
ATOM 616 C CA . PRO A 1 82 ? 17.659 5.008 -7.722 1.00 91.31 82 PRO A CA 1
ATOM 617 C C . PRO A 1 82 ? 18.971 4.889 -6.926 1.00 91.31 82 PRO A C 1
ATOM 619 O O . PRO A 1 82 ? 19.971 5.514 -7.288 1.00 91.31 82 PRO A O 1
ATOM 622 N N . GLU A 1 83 ? 18.997 4.064 -5.880 1.00 91.06 83 GLU A N 1
ATOM 623 C CA . GLU A 1 83 ? 20.150 3.793 -5.018 1.00 91.06 83 GLU A CA 1
ATOM 624 C C . GLU A 1 83 ? 21.349 3.177 -5.755 1.00 91.06 83 GLU A C 1
ATOM 626 O O . GLU A 1 83 ? 22.482 3.306 -5.295 1.00 91.06 83 GLU A O 1
ATOM 631 N N . LEU A 1 84 ? 21.133 2.571 -6.930 1.00 93.06 84 LEU A N 1
ATOM 632 C CA . LEU A 1 84 ? 22.204 2.004 -7.756 1.00 93.06 84 LEU A CA 1
ATOM 633 C C . LEU A 1 84 ? 23.081 3.075 -8.425 1.00 93.06 84 LEU A C 1
ATOM 635 O O . LEU A 1 84 ? 24.160 2.763 -8.926 1.00 93.06 84 LEU A O 1
ATOM 639 N N . GLY A 1 85 ? 22.626 4.331 -8.500 1.00 93.44 85 GLY A N 1
ATOM 640 C CA . GLY A 1 85 ? 23.420 5.453 -9.018 1.00 93.44 85 GLY A CA 1
ATOM 641 C C . GLY A 1 85 ? 23.767 5.398 -10.516 1.00 93.44 85 GLY A C 1
ATOM 642 O O . GLY A 1 85 ? 24.522 6.243 -10.999 1.00 93.44 85 GLY A O 1
ATOM 643 N N . VAL A 1 86 ? 23.204 4.453 -11.279 1.00 94.06 86 VAL A N 1
ATOM 644 C CA . VAL A 1 86 ? 23.512 4.231 -12.710 1.00 94.06 86 VAL A CA 1
ATOM 645 C C . VAL A 1 86 ? 22.723 5.110 -13.686 1.00 94.06 86 VAL A C 1
ATOM 647 O O . VAL A 1 86 ? 22.892 4.978 -14.897 1.00 94.06 86 VAL A O 1
ATOM 650 N N . LYS A 1 87 ? 21.899 6.035 -13.175 1.00 94.38 87 LYS A N 1
ATOM 651 C CA . LYS A 1 87 ? 21.177 7.067 -13.949 1.00 94.38 87 LYS A CA 1
ATOM 652 C C . LYS A 1 87 ? 20.450 6.494 -15.186 1.00 94.38 87 LYS A C 1
ATOM 654 O O . LYS A 1 87 ? 20.770 6.897 -16.309 1.00 94.38 87 LYS A O 1
ATOM 659 N N . PRO A 1 88 ? 19.503 5.552 -15.016 1.00 95.19 88 PRO A N 1
ATOM 660 C CA . PRO A 1 88 ? 18.770 4.963 -16.137 1.00 95.19 88 PRO A CA 1
ATOM 661 C C . PRO A 1 88 ? 18.002 6.028 -16.941 1.00 95.19 88 PRO A C 1
ATOM 663 O O . PRO A 1 88 ? 17.722 7.117 -16.446 1.00 95.19 88 PRO A O 1
ATOM 666 N N . ARG A 1 89 ? 17.673 5.698 -18.195 1.00 95.69 89 ARG A N 1
ATOM 667 C CA . ARG A 1 89 ? 16.833 6.507 -19.108 1.00 95.69 89 ARG A CA 1
ATOM 668 C C . ARG A 1 89 ? 15.481 5.861 -19.399 1.00 95.69 89 ARG A C 1
ATOM 670 O O . ARG A 1 89 ? 14.845 6.132 -20.407 1.00 95.69 89 ARG A O 1
ATOM 677 N N . VAL A 1 90 ? 15.081 4.951 -18.520 1.00 95.75 90 VAL A N 1
ATOM 678 C CA . VAL A 1 90 ? 13.750 4.353 -18.496 1.00 95.75 90 VAL A CA 1
ATOM 679 C C . VAL A 1 90 ? 13.095 4.865 -17.226 1.00 95.75 90 VAL A C 1
ATOM 681 O O . VAL A 1 90 ? 13.617 4.640 -16.132 1.00 95.75 90 VAL A O 1
ATOM 684 N N . HIS A 1 91 ? 11.999 5.592 -17.401 1.00 96.69 91 HIS A N 1
ATOM 685 C CA . HIS A 1 91 ? 11.258 6.259 -16.341 1.00 96.69 91 HIS A CA 1
ATOM 686 C C . HIS A 1 91 ? 9.896 5.585 -16.172 1.00 96.69 91 HIS A C 1
ATOM 688 O O . HIS A 1 91 ? 9.321 5.095 -17.143 1.00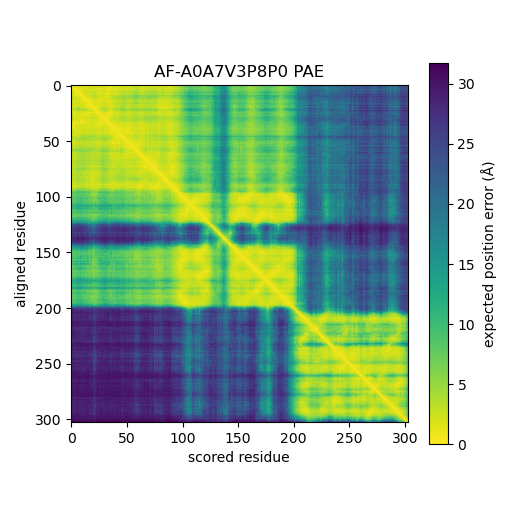 96.69 91 HIS A O 1
ATOM 694 N N . TYR A 1 92 ? 9.390 5.565 -14.945 1.00 96.19 92 TYR A N 1
ATOM 695 C CA . TYR A 1 92 ? 8.156 4.889 -14.570 1.00 96.19 92 TYR A CA 1
ATOM 696 C C . TYR A 1 92 ? 7.216 5.878 -13.888 1.00 96.19 92 TYR A C 1
ATOM 698 O O . TYR A 1 92 ? 7.620 6.607 -12.986 1.00 96.19 92 TYR A O 1
ATOM 706 N N . ILE A 1 93 ? 5.956 5.897 -14.309 1.00 94.44 93 ILE A N 1
ATOM 707 C CA . ILE A 1 93 ? 4.892 6.661 -13.654 1.00 94.44 93 ILE A CA 1
ATOM 708 C C . ILE A 1 93 ? 4.022 5.656 -12.907 1.00 94.44 93 ILE A C 1
ATOM 710 O O . ILE A 1 93 ? 3.566 4.688 -13.513 1.00 94.44 93 ILE A O 1
ATOM 714 N N . GLY A 1 94 ? 3.807 5.884 -11.609 1.00 90.19 94 GLY A N 1
ATOM 715 C CA . GLY A 1 94 ? 3.050 4.964 -10.759 1.00 90.19 94 GLY A CA 1
ATOM 716 C C . GLY A 1 94 ? 3.818 3.680 -10.447 1.00 90.19 94 GLY A C 1
ATOM 717 O O . GLY A 1 94 ? 3.275 2.591 -10.618 1.00 90.19 94 GLY A O 1
ATOM 718 N N . LEU A 1 95 ? 5.091 3.792 -10.033 1.00 90.06 95 LEU A N 1
ATOM 719 C CA . LEU A 1 95 ? 5.801 2.637 -9.479 1.00 90.06 95 LEU A CA 1
ATOM 720 C C . LEU A 1 95 ? 5.005 2.099 -8.281 1.00 90.06 95 LEU A C 1
ATOM 722 O O . LEU A 1 95 ? 4.727 2.881 -7.370 1.00 90.06 95 LEU A O 1
ATOM 726 N N . PRO A 1 96 ? 4.654 0.800 -8.263 1.00 86.81 96 PRO A N 1
ATOM 727 C CA . PRO A 1 96 ? 3.921 0.226 -7.148 1.00 86.81 96 PRO A CA 1
ATOM 728 C C . PRO A 1 96 ? 4.683 0.426 -5.838 1.00 86.81 96 PRO A C 1
ATOM 730 O O . PRO A 1 96 ? 5.877 0.125 -5.743 1.00 86.81 96 PRO A O 1
ATOM 733 N N . ARG A 1 97 ? 3.977 0.944 -4.838 1.00 89.31 97 ARG A N 1
ATOM 734 C CA . ARG A 1 97 ? 4.426 1.045 -3.450 1.00 89.31 97 ARG A CA 1
ATOM 735 C C . ARG A 1 97 ? 3.557 0.117 -2.605 1.00 89.31 97 ARG A C 1
ATOM 737 O O . ARG A 1 97 ? 2.680 -0.562 -3.132 1.00 89.31 97 ARG A O 1
ATOM 744 N N . LEU A 1 98 ? 3.847 0.037 -1.310 1.00 93.69 98 LEU A N 1
ATOM 745 C CA . LEU A 1 98 ? 3.036 -0.773 -0.413 1.00 93.69 98 LEU A CA 1
ATOM 746 C C . LEU A 1 98 ? 1.723 -0.057 -0.135 1.00 93.69 98 LEU A C 1
ATOM 748 O O . LEU A 1 98 ? 1.687 1.172 -0.009 1.00 93.69 98 LEU A O 1
ATOM 752 N N . PHE A 1 99 ? 0.671 -0.841 0.054 1.00 94.88 99 PHE A N 1
ATOM 753 C CA . PHE A 1 99 ? -0.606 -0.304 0.485 1.00 94.88 99 PHE A CA 1
ATOM 754 C C . PHE A 1 99 ? -1.164 -0.989 1.725 1.00 94.88 99 PHE A C 1
ATOM 756 O O . PHE A 1 99 ? -0.855 -2.141 2.044 1.00 94.88 99 PHE A O 1
ATOM 763 N N . VAL A 1 100 ? -2.037 -0.254 2.408 1.00 96.19 100 VAL A N 1
ATOM 764 C CA . VAL A 1 100 ? -2.899 -0.768 3.468 1.00 96.19 100 VAL A CA 1
ATOM 765 C C . VAL A 1 100 ? -4.349 -0.592 3.046 1.00 96.19 100 VAL A C 1
ATOM 767 O O . VAL A 1 100 ? -4.741 0.486 2.598 1.00 96.19 100 VAL A O 1
ATOM 770 N N . ALA A 1 101 ? -5.138 -1.645 3.209 1.00 97.50 101 ALA A N 1
ATOM 771 C CA . ALA A 1 101 ? -6.571 -1.630 2.954 1.00 97.50 101 ALA A CA 1
ATOM 772 C C . ALA A 1 101 ? -7.344 -2.280 4.106 1.00 97.50 101 ALA A C 1
ATOM 774 O O . ALA A 1 101 ? -6.755 -2.932 4.970 1.00 97.50 101 ALA A O 1
ATOM 775 N N . GLY A 1 102 ? -8.657 -2.105 4.112 1.00 97.25 102 GLY A N 1
ATOM 776 C CA . GLY A 1 102 ? -9.571 -2.764 5.038 1.00 97.25 102 GLY A CA 1
ATOM 777 C C . GLY A 1 102 ? -10.994 -2.271 4.836 1.00 97.25 102 GLY A C 1
ATOM 778 O O . GLY A 1 102 ? -11.217 -1.308 4.104 1.00 97.25 102 GLY A O 1
ATOM 779 N N . THR A 1 103 ? -11.931 -2.913 5.521 1.00 97.81 103 THR A N 1
ATOM 780 C CA . THR A 1 103 ? -13.363 -2.618 5.413 1.00 97.81 103 THR A CA 1
ATOM 781 C C . THR A 1 103 ? -13.895 -2.259 6.786 1.00 97.81 103 THR A C 1
ATOM 783 O O . THR A 1 103 ? -13.583 -2.933 7.763 1.00 97.81 103 THR A O 1
ATOM 786 N N . VAL A 1 104 ? -14.680 -1.195 6.901 1.00 97.06 104 VAL A N 1
ATOM 787 C CA . VAL A 1 104 ? -15.203 -0.697 8.176 1.00 97.06 104 VAL A CA 1
ATOM 788 C C . VAL A 1 104 ? -16.713 -0.887 8.215 1.00 97.06 104 VAL A C 1
ATOM 790 O O . VAL A 1 104 ? -17.415 -0.475 7.294 1.00 97.06 104 VAL A O 1
ATOM 793 N N . TYR A 1 105 ? -17.223 -1.490 9.288 1.00 95.06 105 TYR A N 1
ATOM 794 C CA . TYR A 1 105 ? -18.648 -1.797 9.430 1.00 95.06 105 TYR A CA 1
ATOM 795 C C . TYR A 1 105 ? -19.144 -1.632 10.869 1.00 95.06 105 TYR A C 1
ATOM 797 O O . TYR A 1 105 ? -18.362 -1.683 11.823 1.00 95.06 105 TYR A O 1
ATOM 805 N N . ASP A 1 106 ? -20.447 -1.414 11.011 1.00 90.88 106 ASP A N 1
ATOM 806 C CA . ASP A 1 106 ? -21.169 -1.375 12.277 1.00 90.88 106 ASP A CA 1
ATOM 807 C C . ASP A 1 106 ? -21.864 -2.737 12.480 1.00 90.88 106 ASP A C 1
ATOM 809 O O . ASP A 1 106 ? -22.797 -3.072 11.742 1.00 90.88 106 ASP A O 1
ATOM 813 N N . PRO A 1 107 ? -21.419 -3.559 13.447 1.00 85.38 107 PRO A N 1
ATOM 814 C CA . PRO A 1 107 ? -21.998 -4.876 13.681 1.00 85.38 107 PRO A CA 1
ATOM 815 C C . PRO A 1 107 ? -23.397 -4.811 14.307 1.00 85.38 107 PRO A C 1
ATOM 817 O O . PRO A 1 107 ? -24.126 -5.799 14.249 1.00 85.38 107 PRO A O 1
ATOM 820 N N . GLU A 1 108 ? -23.771 -3.699 14.945 1.00 85.31 108 GLU A N 1
ATOM 821 C CA . GLU A 1 108 ? -25.096 -3.516 15.535 1.00 85.31 108 GLU A CA 1
ATOM 822 C C . GLU A 1 108 ? -26.137 -3.122 14.480 1.00 85.31 108 GLU A C 1
ATOM 824 O O . GLU A 1 108 ? -27.281 -3.578 14.549 1.00 85.31 108 GLU A O 1
ATOM 829 N N . ALA A 1 109 ? -25.744 -2.292 13.512 1.00 86.44 109 ALA A N 1
ATOM 830 C CA . ALA A 1 109 ? -26.579 -1.939 12.367 1.00 86.44 109 ALA A CA 1
ATOM 831 C C . ALA A 1 109 ? -26.591 -3.022 11.273 1.00 86.44 109 ALA A C 1
ATOM 833 O O . ALA A 1 109 ? -27.518 -3.036 10.467 1.00 86.44 109 ALA A O 1
ATOM 834 N N . ASP A 1 110 ? -25.601 -3.925 11.269 1.00 89.31 110 ASP A N 1
ATOM 835 C CA . ASP A 1 110 ? -25.332 -4.875 10.176 1.00 89.31 110 ASP A CA 1
ATOM 836 C C . ASP A 1 110 ? -25.109 -4.147 8.833 1.00 89.31 110 ASP A C 1
ATOM 838 O O . ASP A 1 110 ? -25.570 -4.571 7.774 1.00 89.31 110 ASP A O 1
ATOM 842 N N . GLU A 1 111 ? -24.414 -3.003 8.890 1.00 93.12 111 GLU A N 1
ATOM 843 C CA . GLU A 1 111 ? -24.163 -2.118 7.747 1.00 93.12 111 GLU A CA 1
ATOM 844 C C . GLU A 1 111 ? -22.693 -1.687 7.666 1.00 93.12 111 GLU A C 1
ATOM 846 O O . GLU A 1 111 ? -21.993 -1.552 8.672 1.00 93.12 111 GLU A O 1
ATOM 851 N N . VAL A 1 112 ? -22.217 -1.436 6.445 1.00 96.50 112 VAL A N 1
ATOM 852 C CA . VAL A 1 112 ? -20.895 -0.840 6.201 1.00 96.50 112 VAL A CA 1
ATOM 853 C C . VAL A 1 112 ? -20.894 0.640 6.578 1.00 96.50 112 VAL A C 1
ATOM 855 O O . VAL A 1 112 ? -21.912 1.326 6.486 1.00 96.50 112 VAL A O 1
ATOM 858 N N . ILE A 1 113 ? -19.741 1.159 6.993 1.00 96.00 113 ILE A N 1
ATOM 859 C CA . ILE A 1 113 ? -19.613 2.558 7.399 1.00 96.00 113 ILE A CA 1
ATOM 860 C C . ILE A 1 113 ? -18.942 3.337 6.275 1.00 96.00 113 ILE A C 1
ATOM 862 O O . ILE A 1 113 ? -17.717 3.378 6.180 1.00 96.00 113 ILE A O 1
ATOM 866 N N . GLU A 1 114 ? -19.748 4.019 5.467 1.00 97.56 114 GLU A N 1
ATOM 867 C CA . GLU A 1 114 ? -19.277 4.982 4.468 1.00 97.56 114 GLU A CA 1
ATOM 868 C C . GLU A 1 114 ? -18.759 6.263 5.142 1.00 97.56 114 GLU A C 1
ATOM 870 O O . GLU A 1 114 ? -19.325 6.765 6.123 1.00 97.56 114 GLU A O 1
ATOM 875 N N . GLY A 1 115 ? -17.688 6.850 4.609 1.00 97.19 115 GLY A N 1
ATOM 876 C CA . GLY A 1 115 ? -17.170 8.148 5.032 1.00 97.19 115 GLY A CA 1
ATOM 877 C C . GLY A 1 115 ? -16.569 8.165 6.441 1.00 97.19 115 GLY A C 1
ATOM 878 O O . GLY A 1 115 ? -16.587 9.213 7.095 1.00 97.19 115 GLY A O 1
ATOM 879 N N . ALA A 1 116 ? -16.097 7.026 6.948 1.00 96.56 116 ALA A N 1
ATOM 880 C CA . ALA A 1 116 ? -15.220 6.968 8.110 1.00 96.56 116 ALA A CA 1
ATOM 881 C C . ALA A 1 116 ? -13.832 7.477 7.715 1.00 96.56 116 ALA A C 1
ATOM 883 O O . ALA A 1 116 ? -13.265 7.079 6.701 1.00 96.56 116 ALA A O 1
ATOM 884 N N . LYS A 1 117 ? -13.269 8.373 8.521 1.00 97.81 117 LYS A N 1
ATOM 885 C CA . LYS A 1 117 ? -11.933 8.918 8.308 1.00 97.81 117 LYS A CA 1
ATOM 886 C C . LYS A 1 117 ? -10.892 7.918 8.780 1.00 97.81 117 LYS A C 1
ATOM 888 O O . LYS A 1 117 ? -10.798 7.659 9.976 1.00 97.81 117 LYS A O 1
ATOM 893 N N . VAL A 1 118 ? -10.066 7.436 7.859 1.00 97.12 118 VAL A N 1
ATOM 894 C CA . VAL A 1 118 ? -8.951 6.531 8.140 1.00 97.12 118 VAL A CA 1
ATOM 895 C C . VAL A 1 118 ? -7.646 7.297 8.010 1.00 97.12 118 VAL A C 1
ATOM 897 O O . VAL A 1 118 ? -7.334 7.839 6.955 1.00 97.12 118 VAL A O 1
ATOM 900 N N . THR A 1 119 ? -6.883 7.360 9.094 1.00 95.69 119 THR A N 1
ATOM 901 C CA . THR A 1 119 ? -5.602 8.065 9.178 1.00 95.69 119 THR A CA 1
ATOM 902 C C . THR A 1 119 ? -4.503 7.061 9.485 1.00 95.69 119 THR A C 1
ATOM 904 O O . THR A 1 119 ? -4.554 6.406 10.522 1.00 95.69 119 THR A O 1
ATOM 907 N N . VAL A 1 120 ? -3.501 6.947 8.617 1.00 93.44 120 VAL A N 1
ATOM 908 C CA . VAL A 1 120 ? -2.326 6.098 8.855 1.00 93.44 120 VAL A CA 1
ATOM 909 C C . VAL A 1 120 ? -1.163 6.982 9.287 1.00 93.44 120 VAL A C 1
ATOM 911 O O . VAL A 1 120 ? -0.898 8.012 8.664 1.00 93.44 120 VAL A O 1
ATOM 914 N N . SER A 1 121 ? -0.459 6.573 10.340 1.00 91.12 121 SER A N 1
ATOM 915 C CA . SER A 1 121 ? 0.715 7.265 10.876 1.00 91.12 121 SER A CA 1
ATOM 916 C C . SER A 1 121 ? 1.912 6.320 10.965 1.00 91.12 121 SER A C 1
ATOM 918 O O . SER A 1 121 ? 1.774 5.163 11.367 1.00 91.12 121 SER A O 1
ATOM 920 N N . LEU A 1 122 ? 3.101 6.816 10.610 1.00 87.50 122 LEU A N 1
ATOM 921 C CA . LEU A 1 122 ? 4.350 6.058 10.700 1.00 87.50 122 LEU A CA 1
ATOM 922 C C . LEU A 1 122 ? 4.890 6.093 12.134 1.00 87.50 122 LEU A C 1
ATOM 924 O O . LEU A 1 122 ? 5.221 7.154 12.665 1.00 87.50 122 LEU A O 1
ATOM 928 N N . VAL A 1 123 ? 5.033 4.914 12.731 1.00 83.44 123 VAL A N 1
ATOM 929 C CA . VAL A 1 123 ? 5.602 4.714 14.069 1.00 83.44 123 VAL A CA 1
ATOM 930 C C . VAL A 1 123 ? 7.124 4.599 13.988 1.00 83.44 123 VAL A C 1
ATOM 932 O O . VAL A 1 123 ? 7.840 5.238 14.758 1.00 83.44 123 VAL A O 1
ATOM 935 N N . ALA A 1 124 ? 7.631 3.801 13.044 1.00 79.88 124 ALA A N 1
ATOM 936 C CA . ALA A 1 124 ? 9.063 3.595 12.838 1.00 79.88 124 ALA A CA 1
ATOM 937 C C . ALA A 1 124 ? 9.370 3.182 11.393 1.00 79.88 124 ALA A C 1
ATOM 939 O O . ALA A 1 124 ? 8.797 2.214 10.899 1.00 79.88 124 ALA A O 1
ATOM 940 N N . SER A 1 125 ? 10.301 3.873 10.730 1.00 74.25 125 SER A N 1
ATOM 941 C CA . SER A 1 125 ? 10.859 3.412 9.449 1.00 74.25 125 SER A CA 1
ATOM 942 C C . SER A 1 125 ? 11.835 2.252 9.672 1.00 74.25 125 SER A C 1
ATOM 944 O O . SER A 1 125 ? 12.536 2.248 10.689 1.00 74.25 125 SER A O 1
ATOM 946 N N . GLU A 1 126 ? 12.021 1.373 8.688 1.00 64.38 126 GLU A N 1
ATOM 947 C CA . GLU A 1 126 ? 13.041 0.310 8.758 1.00 64.38 126 GLU A CA 1
ATOM 948 C C . GLU A 1 126 ? 14.488 0.828 8.902 1.00 64.38 126 GLU A C 1
ATOM 950 O O . GLU A 1 126 ? 15.334 0.137 9.463 1.00 64.38 126 GLU A O 1
ATOM 955 N N . GLY A 1 127 ? 14.773 2.072 8.495 1.00 57.41 127 GLY A N 1
ATOM 956 C CA . GLY A 1 127 ? 16.079 2.728 8.661 1.00 57.41 127 GLY A CA 1
ATOM 957 C C . GLY A 1 127 ? 16.319 3.405 10.021 1.00 57.41 127 GLY A C 1
ATOM 958 O O . GLY A 1 127 ? 17.284 4.152 10.162 1.00 57.41 127 GLY A O 1
ATOM 959 N N . GLY A 1 128 ? 15.441 3.208 11.014 1.00 49.59 128 GLY A N 1
ATOM 960 C CA . GLY A 1 128 ? 15.566 3.807 12.354 1.00 49.59 128 GLY A CA 1
ATOM 961 C C . GLY A 1 128 ? 15.105 5.270 12.484 1.00 49.59 128 GLY A C 1
ATOM 962 O O . GLY A 1 128 ? 15.131 5.818 13.584 1.00 49.59 128 GLY A O 1
ATOM 963 N N . GLY A 1 129 ? 14.637 5.900 11.402 1.00 51.97 129 GLY A N 1
ATOM 964 C CA . GLY A 1 129 ? 14.017 7.229 11.390 1.00 51.97 129 GLY A CA 1
ATOM 965 C C . GLY A 1 129 ? 12.489 7.171 11.495 1.00 51.97 129 GLY A C 1
ATOM 966 O O . GLY A 1 129 ? 11.785 7.325 10.505 1.00 51.97 129 GLY A O 1
ATOM 967 N N . GLY A 1 130 ? 11.949 6.934 12.691 1.00 49.28 130 GLY A N 1
ATOM 968 C CA . GLY A 1 130 ? 10.514 7.090 12.968 1.00 49.28 130 GLY A CA 1
ATOM 969 C C . GLY A 1 130 ? 10.171 8.508 13.422 1.00 49.28 130 GLY A C 1
ATOM 970 O O . GLY A 1 130 ? 10.958 9.130 14.138 1.00 49.28 130 GLY A O 1
ATOM 971 N N . GLY A 1 131 ? 8.991 9.018 13.052 1.00 51.75 131 GLY A N 1
ATOM 972 C CA . GLY A 1 131 ? 8.457 10.246 13.639 1.00 51.75 131 GLY A CA 1
ATOM 973 C C . GLY A 1 131 ? 8.321 10.056 15.147 1.00 51.75 131 GLY A C 1
ATOM 974 O O . GLY A 1 131 ? 7.507 9.252 15.592 1.00 51.75 131 GLY A O 1
ATOM 975 N N . ALA A 1 132 ? 9.152 10.748 15.932 1.00 48.09 132 ALA A N 1
ATOM 976 C CA . ALA A 1 132 ? 9.128 10.627 17.384 1.00 48.09 132 ALA A CA 1
ATOM 977 C C . ALA A 1 132 ? 7.704 10.884 17.887 1.00 48.09 132 ALA A C 1
ATOM 979 O O . ALA A 1 132 ? 7.131 11.942 17.608 1.00 48.09 132 ALA A O 1
ATOM 980 N N . ALA A 1 133 ? 7.145 9.909 18.608 1.00 53.47 133 ALA A N 1
ATOM 981 C CA . ALA A 1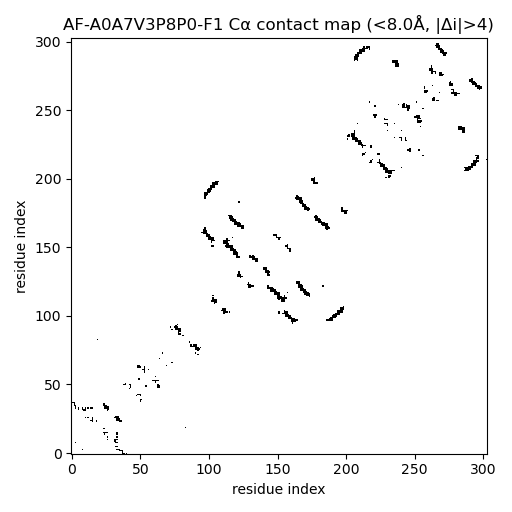 133 ? 5.839 10.044 19.225 1.00 53.47 133 ALA A CA 1
ATOM 982 C C . ALA A 1 133 ? 5.823 11.330 20.058 1.00 53.47 133 ALA A C 1
ATOM 984 O O . ALA A 1 133 ? 6.660 11.516 20.950 1.00 53.47 133 ALA A O 1
ATOM 985 N N . ARG A 1 134 ? 4.902 12.248 19.759 1.00 54.00 134 ARG A N 1
ATOM 986 C CA . ARG A 1 134 ? 4.718 13.416 20.618 1.00 54.00 134 ARG A CA 1
ATOM 987 C C . ARG A 1 134 ? 4.064 12.926 21.901 1.00 54.00 134 ARG A C 1
ATOM 989 O O . ARG A 1 134 ? 3.111 12.148 21.853 1.00 54.00 134 ARG A O 1
ATOM 996 N N . ALA A 1 135 ? 4.590 13.357 23.049 1.00 49.22 135 ALA A N 1
ATOM 997 C CA . ALA A 1 135 ? 3.926 13.115 24.321 1.00 49.22 135 ALA A CA 1
ATOM 998 C C . ALA A 1 135 ? 2.521 13.719 24.229 1.00 49.22 135 ALA A C 1
ATOM 1000 O O . ALA A 1 135 ? 2.385 14.936 24.084 1.00 49.22 135 ALA A O 1
ATOM 1001 N N . GLY A 1 136 ? 1.498 12.865 24.268 1.00 50.72 136 GLY A N 1
ATOM 1002 C CA . GLY A 1 136 ? 0.119 13.317 24.334 1.00 50.72 136 GLY A CA 1
ATOM 1003 C C . GLY A 1 136 ? -0.085 14.221 25.553 1.00 50.72 136 GLY A C 1
ATOM 1004 O O . GLY A 1 136 ? 0.673 14.178 26.531 1.00 50.72 136 GLY A O 1
ATOM 1005 N N . ALA A 1 137 ? -1.130 15.047 25.526 1.00 43.75 137 ALA A N 1
ATOM 1006 C CA . ALA A 1 137 ? -1.608 15.703 26.739 1.00 43.75 137 ALA A CA 1
ATOM 1007 C C . ALA A 1 137 ? -1.781 14.659 27.863 1.00 43.75 137 ALA A C 1
ATOM 1009 O O . ALA A 1 137 ? -2.117 13.508 27.586 1.00 43.75 137 ALA A O 1
ATOM 1010 N N . ARG A 1 138 ? -1.529 15.033 29.129 1.00 34.19 138 ARG A N 1
ATOM 1011 C CA . ARG A 1 138 ? -1.610 14.118 30.290 1.00 34.19 138 ARG A CA 1
ATOM 1012 C C . ARG A 1 138 ? -2.851 13.213 30.202 1.00 34.19 138 ARG A C 1
ATOM 1014 O O . ARG A 1 138 ? -3.965 13.709 30.330 1.00 34.19 138 ARG A O 1
ATOM 1021 N N . GLY A 1 139 ? -2.637 11.908 30.003 1.00 38.28 139 GLY A N 1
ATOM 1022 C CA . GLY A 1 139 ? -3.706 10.906 29.887 1.00 38.28 139 GLY A CA 1
ATOM 1023 C C . GLY A 1 139 ? -4.165 10.559 28.463 1.00 38.28 139 GLY A C 1
ATOM 1024 O O . GLY A 1 139 ? -5.154 9.849 28.328 1.00 38.28 139 GLY A O 1
ATOM 1025 N N . THR A 1 140 ? -3.480 11.021 27.413 1.00 43.38 140 THR A N 1
ATOM 1026 C CA . THR A 1 140 ? -3.766 10.660 26.008 1.00 43.38 140 THR A CA 1
ATOM 1027 C C . THR A 1 140 ? -2.649 9.804 25.404 1.00 43.38 140 THR A C 1
ATOM 1029 O O . THR A 1 140 ? -1.499 9.876 25.846 1.00 43.38 140 THR A O 1
ATOM 1032 N N . ALA A 1 141 ? -3.006 8.952 24.436 1.00 47.94 141 ALA A N 1
ATOM 1033 C CA . ALA A 1 141 ? -2.073 8.088 23.715 1.00 47.94 141 ALA A CA 1
ATOM 1034 C C . ALA A 1 141 ? -1.003 8.917 22.968 1.00 47.94 141 ALA A C 1
ATOM 1036 O O . ALA A 1 141 ? -1.238 10.094 22.677 1.00 47.94 141 ALA A O 1
ATOM 1037 N N . PRO A 1 142 ? 0.179 8.343 22.680 1.00 53.84 142 PRO A N 1
ATOM 1038 C CA . PRO A 1 142 ? 1.198 9.025 21.891 1.00 53.84 142 PRO A CA 1
ATOM 1039 C C . PRO A 1 142 ? 0.652 9.396 20.505 1.00 53.84 142 PRO A C 1
ATOM 1041 O O . PRO A 1 142 ? -0.016 8.587 19.871 1.00 53.84 142 PRO A O 1
ATOM 1044 N N . GLU A 1 143 ? 0.937 10.608 20.028 1.00 62.78 143 GLU A N 1
ATOM 1045 C CA . GLU A 1 143 ? 0.496 11.063 18.704 1.00 62.78 143 GLU A CA 1
ATOM 1046 C C . GLU A 1 143 ? 1.650 10.945 17.702 1.00 62.78 143 GLU A C 1
ATOM 1048 O O . GLU A 1 143 ? 2.708 11.566 17.871 1.00 62.78 143 GLU A O 1
ATOM 1053 N N . TRP A 1 144 ? 1.441 10.152 16.651 1.00 69.31 144 TRP A N 1
ATOM 1054 C CA . TRP A 1 144 ? 2.347 10.057 15.508 1.00 69.31 144 TRP A CA 1
ATOM 1055 C C . TRP A 1 144 ? 1.835 10.932 14.362 1.00 69.31 144 TRP A C 1
ATOM 1057 O O . TRP A 1 144 ? 0.633 10.908 14.079 1.00 69.31 144 TRP A O 1
ATOM 1067 N N . PRO A 1 145 ? 2.712 11.693 13.681 1.00 74.50 145 PRO A N 1
ATOM 1068 C CA . PRO A 1 145 ? 2.300 12.511 12.550 1.00 74.50 145 PRO A CA 1
ATOM 1069 C C . PRO A 1 145 ? 1.680 11.631 11.448 1.00 74.50 145 PRO A C 1
ATOM 1071 O O . PRO A 1 145 ? 2.256 10.591 11.110 1.00 74.50 145 PRO A O 1
ATOM 1074 N N . PRO A 1 146 ? 0.519 12.027 10.896 1.00 83.69 146 PRO A N 1
ATOM 1075 C CA . PRO A 1 146 ? -0.140 11.262 9.849 1.00 83.69 146 PRO A CA 1
ATOM 1076 C C . PRO A 1 146 ? 0.694 11.290 8.567 1.00 83.69 146 PRO A C 1
ATOM 1078 O O . PRO A 1 146 ? 1.198 12.343 8.175 1.00 83.69 146 PRO A O 1
ATOM 1081 N N . VAL A 1 147 ? 0.822 10.133 7.917 1.00 89.69 147 VAL A N 1
ATOM 1082 C CA . VAL A 1 147 ? 1.443 10.011 6.588 1.00 89.69 147 VAL A CA 1
ATOM 1083 C C . VAL A 1 147 ? 0.408 10.096 5.477 1.00 89.69 147 VAL A C 1
ATOM 1085 O O . VAL A 1 147 ? 0.684 10.653 4.421 1.00 89.69 147 VAL A O 1
ATOM 1088 N N . ALA A 1 148 ? -0.796 9.586 5.728 1.00 92.50 148 ALA A N 1
ATOM 1089 C CA . ALA A 1 148 ? -1.880 9.577 4.766 1.00 92.50 148 ALA A CA 1
ATOM 1090 C C . ALA A 1 148 ? -3.232 9.555 5.480 1.00 92.50 148 ALA A C 1
ATOM 1092 O O . ALA A 1 148 ? -3.361 9.136 6.635 1.00 92.50 148 ALA A O 1
ATOM 1093 N N . THR A 1 149 ? -4.259 10.035 4.792 1.00 95.25 149 THR A N 1
ATOM 1094 C CA . THR A 1 149 ? -5.638 10.003 5.270 1.00 95.25 149 THR A CA 1
ATOM 1095 C C . THR A 1 149 ? -6.562 9.788 4.088 1.00 95.25 149 THR A C 1
ATOM 1097 O O . THR A 1 149 ? -6.376 10.416 3.049 1.00 95.25 149 THR A O 1
ATOM 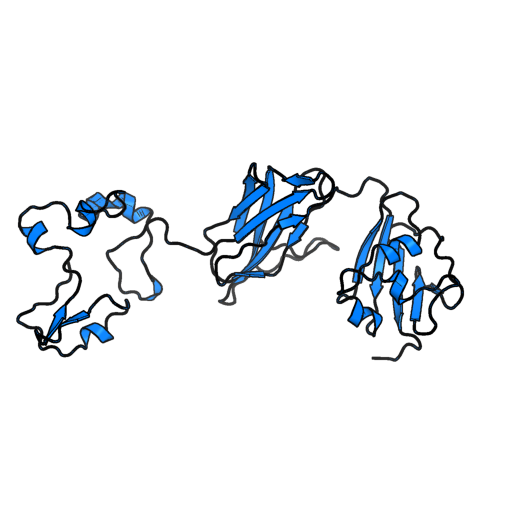1100 N N . THR A 1 150 ? -7.562 8.935 4.264 1.00 97.38 150 THR A N 1
ATOM 1101 C CA . THR A 1 150 ? -8.641 8.729 3.297 1.00 97.38 150 THR A CA 1
ATOM 1102 C C . THR A 1 150 ? -9.984 8.614 4.018 1.00 97.38 150 THR A C 1
ATOM 1104 O O . THR A 1 150 ? -10.045 8.639 5.253 1.00 97.38 150 THR A O 1
ATOM 1107 N N . LEU A 1 151 ? -11.059 8.532 3.246 1.00 98.12 151 LEU A N 1
ATOM 1108 C CA . LEU A 1 151 ? -12.385 8.173 3.725 1.00 98.12 151 LEU A CA 1
ATOM 1109 C C . LEU A 1 151 ? -12.724 6.772 3.222 1.00 98.12 151 LEU A C 1
ATOM 1111 O O . LEU A 1 151 ? -12.280 6.398 2.138 1.00 98.12 151 LEU A O 1
ATOM 1115 N N . THR A 1 152 ? -13.501 6.023 3.997 1.00 98.12 152 THR A N 1
ATOM 1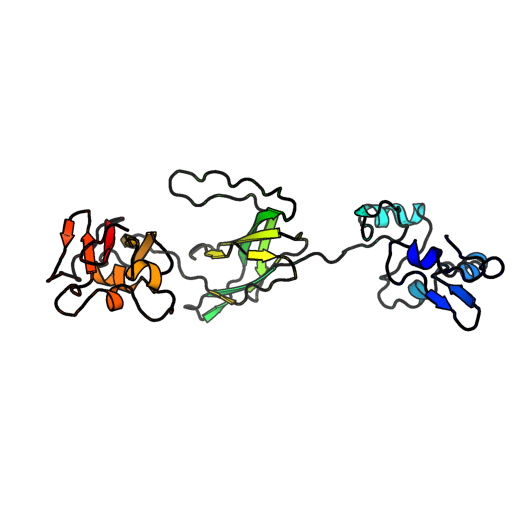116 C CA . THR A 1 152 ? -14.126 4.807 3.478 1.00 98.12 152 THR A CA 1
ATOM 1117 C C . THR A 1 152 ? -15.160 5.148 2.408 1.00 98.12 152 THR A C 1
ATOM 1119 O O . THR A 1 152 ? -15.842 6.175 2.510 1.00 98.12 152 THR A O 1
ATOM 1122 N N . ASP A 1 153 ? -15.252 4.309 1.384 1.00 97.81 153 ASP A N 1
ATOM 1123 C CA . ASP A 1 153 ? -16.193 4.446 0.271 1.00 97.81 153 ASP A CA 1
ATOM 1124 C C . ASP A 1 153 ? -17.580 3.856 0.596 1.00 97.81 153 ASP A C 1
ATOM 1126 O O . ASP A 1 153 ? -17.878 3.525 1.748 1.00 97.81 153 ASP A O 1
ATOM 1130 N N . GLU A 1 154 ? -18.453 3.745 -0.410 1.00 97.19 154 GLU A N 1
ATOM 1131 C CA . GLU A 1 154 ? -19.809 3.202 -0.269 1.00 97.19 154 GLU A CA 1
ATOM 1132 C C . GLU A 1 154 ? -19.867 1.716 0.133 1.00 97.19 154 GLU A C 1
ATOM 1134 O O . GLU A 1 154 ? -20.921 1.236 0.552 1.00 97.19 154 GLU A O 1
ATOM 1139 N N . PHE A 1 155 ? -18.754 0.983 0.031 1.00 96.81 155 PHE A N 1
ATOM 1140 C CA . PHE A 1 155 ? -18.622 -0.394 0.510 1.00 96.81 155 PHE A CA 1
ATOM 1141 C C . PHE A 1 155 ? -18.006 -0.462 1.913 1.00 96.81 155 PHE A C 1
ATOM 1143 O O . PHE A 1 155 ? -17.832 -1.549 2.459 1.00 96.81 155 PHE A O 1
ATOM 1150 N N . GLY A 1 156 ? -17.701 0.690 2.522 1.00 96.19 156 GLY A N 1
ATOM 1151 C CA . GLY A 1 156 ? -16.955 0.768 3.773 1.00 96.19 156 GLY A CA 1
ATOM 1152 C C . GLY A 1 156 ? -15.465 0.486 3.592 1.00 96.19 156 GLY A C 1
ATOM 1153 O O . GLY A 1 156 ? -14.746 0.401 4.590 1.00 96.19 156 GLY A O 1
ATOM 1154 N N . ASP A 1 157 ? -14.990 0.361 2.353 1.00 98.00 157 ASP A N 1
ATOM 1155 C CA . ASP A 1 157 ? -13.607 0.033 2.049 1.00 98.00 157 ASP A CA 1
ATOM 1156 C C . ASP A 1 157 ? -12.745 1.286 2.111 1.00 98.00 157 ASP A C 1
ATOM 1158 O O . ASP A 1 157 ? -13.135 2.378 1.699 1.00 98.00 157 ASP A O 1
ATOM 1162 N N . PHE A 1 158 ? -11.527 1.135 2.614 1.00 97.56 158 PHE A N 1
ATOM 1163 C CA . PHE A 1 158 ? -10.482 2.129 2.440 1.00 97.56 158 PHE A CA 1
ATOM 1164 C C . PHE A 1 158 ? -9.253 1.493 1.816 1.00 97.56 158 PHE A C 1
ATOM 1166 O O . PHE A 1 158 ? -8.908 0.339 2.072 1.00 97.56 158 PHE A O 1
ATOM 1173 N N . TRP A 1 159 ? -8.539 2.307 1.048 1.00 95.62 159 TRP A N 1
ATOM 1174 C CA . TRP A 1 159 ? -7.262 1.948 0.464 1.00 95.62 159 TRP A CA 1
ATOM 1175 C C . TRP A 1 159 ? -6.316 3.145 0.545 1.00 95.62 159 TRP A C 1
ATOM 1177 O O . TRP A 1 159 ? -6.616 4.234 0.055 1.00 95.62 159 TRP A O 1
ATOM 1187 N N . ILE A 1 160 ? -5.183 2.951 1.218 1.00 94.88 160 ILE A N 1
ATOM 1188 C CA . ILE A 1 160 ? -4.090 3.916 1.310 1.00 94.88 160 ILE A CA 1
ATOM 1189 C C . ILE A 1 160 ? -2.865 3.290 0.651 1.00 94.88 160 ILE A C 1
ATOM 1191 O O . ILE A 1 160 ? -2.258 2.375 1.205 1.00 94.88 160 ILE A O 1
ATOM 1195 N N . ASP A 1 161 ? -2.528 3.796 -0.530 1.00 92.75 161 ASP A N 1
ATOM 1196 C CA . ASP A 1 161 ? -1.359 3.413 -1.325 1.00 92.75 161 ASP A CA 1
ATOM 1197 C C . ASP A 1 161 ? -0.203 4.416 -1.135 1.00 92.75 161 ASP A C 1
ATOM 1199 O O . ASP A 1 161 ? -0.365 5.465 -0.503 1.00 92.75 161 ASP A O 1
ATOM 1203 N N . GLY A 1 162 ? 0.973 4.110 -1.683 1.00 89.81 162 GLY A N 1
ATOM 1204 C CA . GLY A 1 162 ? 2.133 5.000 -1.657 1.00 89.81 162 GLY A CA 1
ATOM 1205 C C . GLY A 1 162 ? 2.967 4.901 -0.382 1.00 89.81 162 GLY A C 1
ATOM 1206 O O . GLY A 1 162 ? 3.727 5.822 -0.088 1.00 89.81 162 GLY A O 1
ATOM 1207 N N . LEU A 1 163 ? 2.822 3.826 0.398 1.00 91.56 163 LEU A N 1
ATOM 1208 C CA . LEU A 1 163 ? 3.524 3.661 1.667 1.00 91.56 163 LEU A CA 1
ATOM 1209 C C . LEU A 1 163 ? 4.886 2.984 1.468 1.00 91.56 163 LEU A C 1
ATOM 1211 O O . LEU A 1 163 ? 5.046 2.051 0.677 1.00 91.56 163 LEU A O 1
ATOM 1215 N N . ASP A 1 164 ? 5.873 3.442 2.234 1.00 89.75 164 ASP A N 1
ATOM 1216 C CA . ASP A 1 164 ? 7.176 2.787 2.340 1.00 89.75 164 ASP A CA 1
ATOM 1217 C C . ASP A 1 164 ? 7.137 1.651 3.370 1.00 89.75 164 ASP A C 1
ATOM 1219 O O . ASP A 1 164 ? 6.261 1.598 4.238 1.00 89.75 164 ASP A O 1
ATOM 1223 N N . SER A 1 165 ? 8.127 0.759 3.321 1.00 89.94 165 SER A N 1
ATOM 1224 C CA . SER A 1 165 ? 8.279 -0.285 4.336 1.00 89.94 165 SER A CA 1
ATOM 1225 C C . SER A 1 165 ? 8.497 0.320 5.728 1.00 89.94 165 SER A C 1
ATOM 1227 O O . SER A 1 165 ? 9.317 1.226 5.922 1.00 89.94 165 SER A O 1
ATOM 1229 N N . GLY A 1 166 ? 7.758 -0.167 6.723 1.00 89.44 166 GLY A N 1
ATOM 1230 C CA . GLY A 1 166 ? 7.817 0.397 8.068 1.00 89.44 166 GLY A CA 1
ATOM 1231 C C . GLY A 1 166 ? 6.780 -0.156 9.036 1.00 89.44 166 GLY A C 1
ATOM 1232 O O . GLY A 1 166 ? 6.021 -1.071 8.731 1.00 89.44 166 GLY A O 1
ATOM 1233 N N . THR A 1 167 ? 6.767 0.398 10.245 1.00 89.19 167 THR A N 1
ATOM 1234 C CA . THR A 1 167 ? 5.746 0.125 11.263 1.00 89.19 167 THR A CA 1
ATOM 1235 C C . THR A 1 167 ? 4.764 1.278 11.317 1.00 89.19 167 THR A C 1
ATOM 1237 O O . THR A 1 167 ? 5.175 2.422 11.516 1.00 89.19 167 THR A O 1
ATOM 1240 N N . TYR A 1 168 ? 3.480 0.971 11.204 1.00 89.88 168 TYR A N 1
ATOM 1241 C CA . TYR A 1 168 ? 2.405 1.948 11.132 1.00 89.88 168 TYR A CA 1
ATOM 1242 C C . TYR A 1 168 ? 1.330 1.687 12.183 1.00 89.88 168 TYR A C 1
ATOM 1244 O O . TYR A 1 168 ? 1.236 0.603 12.760 1.00 89.88 168 TYR A O 1
ATOM 1252 N N . VAL A 1 169 ? 0.512 2.705 12.412 1.00 89.50 169 VAL A N 1
ATOM 1253 C CA . VAL A 1 169 ? -0.750 2.627 13.143 1.00 89.50 169 VAL A CA 1
ATOM 1254 C C . VAL A 1 169 ? -1.839 3.267 12.285 1.00 89.50 169 VAL A C 1
ATOM 1256 O O . VAL A 1 169 ? -1.583 4.268 11.615 1.00 89.50 169 VAL A O 1
ATOM 1259 N N . ALA A 1 170 ? -3.035 2.688 12.279 1.00 91.94 170 ALA A N 1
ATOM 1260 C CA . ALA A 1 170 ? -4.204 3.224 11.594 1.00 91.94 170 ALA A CA 1
ATOM 1261 C C . ALA A 1 170 ? -5.243 3.658 12.628 1.00 91.94 170 ALA A C 1
ATOM 1263 O O . ALA A 1 170 ? -5.568 2.908 13.544 1.00 91.94 170 ALA A O 1
ATOM 1264 N N . ARG A 1 171 ? -5.779 4.864 12.480 1.00 92.75 171 ARG A N 1
ATOM 1265 C CA . ARG A 1 171 ? -6.833 5.420 13.323 1.00 92.75 171 ARG A CA 1
ATOM 1266 C C . ARG A 1 171 ? -8.071 5.672 12.478 1.00 92.75 171 ARG A C 1
ATOM 1268 O O . ARG A 1 171 ? -7.972 6.320 11.439 1.00 92.75 171 ARG A O 1
ATOM 1275 N N . ILE A 1 172 ? -9.216 5.181 12.933 1.00 94.38 172 ILE A N 1
ATOM 1276 C CA . ILE A 1 172 ? -10.488 5.238 12.214 1.00 94.38 172 ILE A CA 1
ATOM 1277 C C . ILE A 1 172 ? -11.495 6.013 13.056 1.00 94.38 172 ILE A C 1
ATOM 1279 O O . ILE A 1 172 ? -11.692 5.722 14.238 1.00 94.38 172 ILE A O 1
ATOM 1283 N N . GLU A 1 173 ? -12.111 7.027 12.456 1.00 93.94 173 GLU A N 1
ATOM 1284 C CA . GLU A 1 173 ? -12.994 7.972 13.135 1.00 93.94 173 GLU A CA 1
ATOM 1285 C C . GLU A 1 173 ? -14.249 8.245 12.305 1.00 93.94 173 GLU A C 1
ATOM 1287 O O . GLU A 1 173 ? -14.174 8.582 11.126 1.00 93.94 173 GLU A O 1
ATOM 1292 N N . LYS A 1 174 ? -15.417 8.169 12.941 1.00 93.31 174 LYS A N 1
ATOM 1293 C CA . LYS A 1 174 ? -16.706 8.551 12.359 1.00 93.31 174 LYS A CA 1
ATOM 1294 C C . LYS A 1 174 ? -17.552 9.201 13.447 1.00 93.31 174 LYS A C 1
ATOM 1296 O O . LYS A 1 174 ? -17.534 8.754 14.592 1.00 93.31 174 LYS A O 1
ATOM 1301 N N . GLU A 1 175 ? -18.262 10.273 13.110 1.00 88.44 175 GLU A N 1
ATOM 1302 C CA . GLU A 1 175 ? -19.168 10.931 14.054 1.00 88.44 175 GLU A CA 1
ATOM 1303 C C . GLU A 1 175 ? -20.212 9.938 14.585 1.00 88.44 175 GLU A C 1
ATOM 1305 O O . GLU A 1 175 ? -20.769 9.150 13.827 1.00 88.44 175 GLU A O 1
ATOM 1310 N N . GLY A 1 176 ? -20.448 9.951 15.899 1.00 80.69 176 GLY A N 1
ATOM 1311 C CA . GLY A 1 176 ? -21.367 9.019 16.560 1.00 80.69 176 GLY A CA 1
ATOM 1312 C C . GLY A 1 176 ? -20.773 7.643 16.879 1.00 80.69 176 GLY A C 1
ATOM 1313 O O . GLY A 1 176 ? -21.317 6.947 17.735 1.00 80.69 176 GLY A O 1
ATOM 1314 N N . LEU A 1 177 ? -19.629 7.280 16.292 1.00 83.44 177 LEU A N 1
ATOM 1315 C CA . LEU A 1 177 ? -18.929 6.026 16.570 1.00 83.44 177 LEU A CA 1
ATOM 1316 C C . LEU A 1 177 ? -17.683 6.252 17.427 1.00 83.44 177 LEU A C 1
ATOM 1318 O O . LEU A 1 177 ? -17.079 7.327 17.460 1.00 83.44 177 LEU A O 1
ATOM 1322 N N . ARG A 1 178 ? -17.284 5.212 18.153 1.00 79.06 178 ARG A N 1
ATOM 1323 C CA . ARG A 1 178 ? -16.056 5.203 18.944 1.00 79.06 178 ARG A CA 1
ATOM 1324 C C . ARG A 1 178 ? -14.839 5.175 18.007 1.00 79.06 178 ARG A C 1
ATOM 1326 O O . ARG A 1 178 ? -14.734 4.238 17.220 1.00 79.06 178 ARG A O 1
ATOM 1333 N N . PRO A 1 179 ? -13.887 6.121 18.141 1.00 85.25 179 PRO A N 1
ATOM 1334 C CA . PRO A 1 179 ? -12.611 6.044 17.444 1.00 85.25 179 PRO A CA 1
ATOM 1335 C C . PRO A 1 179 ? -11.907 4.721 17.731 1.00 85.25 179 PRO A C 1
ATOM 1337 O O . PRO A 1 179 ? -11.829 4.298 18.889 1.00 85.25 179 PRO A O 1
ATOM 1340 N N . LEU A 1 180 ? -11.379 4.099 16.685 1.00 85.50 180 LEU A N 1
ATOM 1341 C CA . LEU A 1 180 ? -10.631 2.855 16.774 1.00 85.50 180 LEU A CA 1
ATOM 1342 C C . LEU A 1 180 ? -9.193 3.089 16.326 1.00 85.50 180 LEU A C 1
ATOM 1344 O O . LEU A 1 180 ? -8.940 3.819 15.372 1.00 85.50 180 LEU A O 1
ATOM 1348 N N . GLU A 1 181 ? -8.254 2.453 17.014 1.00 86.25 181 GLU A N 1
ATOM 1349 C CA . GLU A 1 181 ? -6.849 2.433 16.633 1.00 86.25 181 GLU A CA 1
ATOM 1350 C C . GLU A 1 181 ? -6.425 0.984 16.389 1.00 86.25 181 GLU A C 1
ATOM 1352 O O . GLU A 1 181 ? -6.709 0.099 17.197 1.00 86.25 181 GLU A O 1
ATOM 1357 N N . ILE A 1 182 ? -5.769 0.748 15.258 1.00 85.38 182 ILE A N 1
ATOM 1358 C CA . ILE A 1 182 ? -5.292 -0.553 14.805 1.00 85.38 182 ILE A CA 1
ATOM 1359 C C . ILE A 1 182 ? -3.784 -0.464 14.643 1.00 85.38 182 ILE A C 1
ATOM 1361 O O . ILE A 1 182 ? -3.271 0.316 13.839 1.00 85.38 182 ILE A O 1
ATOM 1365 N N . GLY A 1 183 ? -3.073 -1.297 15.390 1.00 85.19 183 GLY A N 1
ATOM 1366 C CA . GLY A 1 183 ? -1.628 -1.414 15.309 1.00 85.19 183 GLY A CA 1
ATOM 1367 C C . GLY A 1 183 ? -0.955 -1.476 16.682 1.00 85.19 183 GLY A C 1
ATOM 1368 O O . GLY A 1 183 ? -1.624 -1.689 17.695 1.00 85.19 183 GLY A O 1
ATOM 1369 N N . PRO A 1 184 ? 0.378 -1.311 16.718 1.00 89.12 184 PRO A N 1
ATOM 1370 C CA . PRO A 1 184 ? 1.246 -1.139 15.553 1.00 89.12 184 PRO A CA 1
ATOM 1371 C C . PRO A 1 184 ? 1.263 -2.387 14.655 1.00 89.12 184 PRO A C 1
ATOM 1373 O O . PRO A 1 184 ? 1.243 -3.512 15.151 1.00 89.12 184 PRO A O 1
ATOM 1376 N N . PHE A 1 185 ? 1.320 -2.198 13.338 1.00 87.62 185 PHE A N 1
ATOM 1377 C CA . PHE A 1 185 ? 1.478 -3.274 12.358 1.00 87.62 185 PHE A CA 1
ATOM 1378 C C . PHE A 1 185 ? 2.667 -2.995 11.442 1.00 87.62 185 PHE A C 1
ATOM 1380 O O . PHE A 1 185 ? 2.996 -1.845 11.148 1.00 87.62 185 PHE A O 1
ATOM 1387 N N . ARG A 1 186 ? 3.337 -4.063 11.008 1.00 90.62 186 ARG A N 1
ATOM 1388 C CA . ARG A 1 186 ? 4.484 -3.973 10.106 1.00 90.62 186 ARG A CA 1
ATOM 1389 C C . ARG A 1 186 ? 4.025 -4.127 8.660 1.00 90.62 186 ARG A C 1
ATOM 1391 O O . ARG A 1 186 ? 3.305 -5.072 8.347 1.00 90.62 186 ARG A O 1
ATOM 1398 N N . LEU A 1 187 ? 4.474 -3.220 7.803 1.00 92.31 187 LEU A N 1
ATOM 1399 C CA . LEU A 1 187 ? 4.190 -3.195 6.379 1.00 92.31 187 LEU A CA 1
ATOM 1400 C C . LEU A 1 187 ? 5.469 -3.536 5.608 1.00 92.31 187 LEU A C 1
ATOM 1402 O O . LEU A 1 187 ? 6.300 -2.667 5.387 1.00 92.31 187 LEU A O 1
ATOM 1406 N N . GLU A 1 188 ? 5.639 -4.810 5.255 1.00 91.69 188 GLU A N 1
ATOM 1407 C CA . GLU A 1 188 ? 6.723 -5.303 4.371 1.00 91.69 188 GLU A CA 1
ATOM 1408 C C . GLU A 1 188 ? 6.192 -5.729 2.990 1.00 91.69 188 GLU A C 1
ATOM 1410 O O . GLU A 1 188 ? 6.941 -5.893 2.031 1.00 91.69 188 GLU A O 1
ATOM 1415 N N . LYS A 1 189 ? 4.881 -5.951 2.917 1.00 93.38 189 LYS A N 1
ATOM 1416 C CA . LYS A 1 189 ? 4.087 -6.321 1.747 1.00 93.3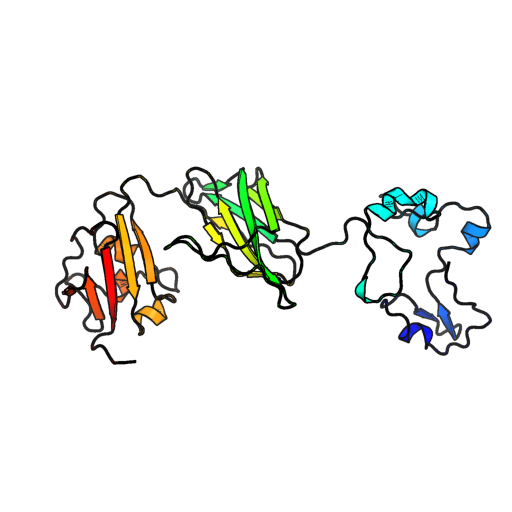8 189 LYS A CA 1
ATOM 1417 C C . LYS A 1 189 ? 2.720 -5.665 1.896 1.00 93.38 189 LYS A C 1
ATOM 1419 O O . LYS A 1 189 ? 2.365 -5.280 3.012 1.00 93.38 189 LYS A O 1
ATOM 1424 N N . ASP A 1 190 ? 1.958 -5.613 0.815 1.00 95.06 190 ASP A N 1
ATOM 1425 C CA . ASP A 1 190 ? 0.578 -5.137 0.845 1.00 95.06 190 ASP A CA 1
ATOM 1426 C C . ASP A 1 190 ? -0.222 -5.832 1.951 1.00 95.06 190 ASP A C 1
ATOM 1428 O O . ASP A 1 190 ? -0.156 -7.060 2.121 1.00 95.06 190 ASP A O 1
ATOM 1432 N N . LEU A 1 191 ? -0.948 -5.034 2.734 1.00 95.56 191 LEU A N 1
ATOM 1433 C CA . LEU A 1 191 ? -1.628 -5.499 3.934 1.00 95.56 191 LEU A CA 1
ATOM 1434 C C . LEU A 1 191 ? -3.107 -5.133 3.897 1.00 95.56 191 LEU A C 1
ATOM 1436 O O . LEU A 1 191 ? -3.479 -3.965 3.932 1.00 95.56 191 LEU A O 1
ATOM 1440 N N . ASN A 1 192 ? -3.956 -6.155 3.919 1.00 96.00 192 ASN A N 1
ATOM 1441 C CA . ASN A 1 192 ? -5.364 -5.989 4.245 1.00 96.00 192 ASN A CA 1
ATOM 1442 C C . ASN A 1 192 ? -5.550 -6.203 5.759 1.00 96.00 192 ASN A C 1
ATOM 1444 O O . ASN A 1 192 ? -5.189 -7.261 6.280 1.00 96.00 192 ASN A O 1
ATOM 1448 N N . LEU A 1 193 ? -6.081 -5.196 6.454 1.00 93.12 193 LEU A N 1
ATOM 1449 C CA . LEU A 1 193 ? -6.410 -5.229 7.882 1.00 93.12 193 LEU A CA 1
ATOM 1450 C C . LEU A 1 193 ? -7.698 -6.020 8.179 1.00 93.12 193 LEU A C 1
ATOM 1452 O O . LEU A 1 193 ? -7.972 -6.308 9.342 1.00 93.12 193 LEU A O 1
ATOM 1456 N N . GLY A 1 194 ? -8.428 -6.423 7.137 1.00 93.69 194 GLY A N 1
ATOM 1457 C CA . GLY A 1 194 ? -9.660 -7.199 7.203 1.00 93.69 194 GLY A CA 1
ATOM 1458 C C . GLY A 1 194 ? -10.882 -6.346 7.528 1.00 93.69 194 GLY A C 1
ATOM 1459 O O . GLY A 1 194 ? -10.869 -5.123 7.362 1.00 93.69 194 GLY A O 1
ATOM 1460 N N . ASP A 1 195 ? -11.921 -7.022 8.013 1.00 94.06 195 ASP A N 1
ATOM 1461 C CA . ASP A 1 195 ? -13.172 -6.396 8.427 1.00 94.06 195 ASP A CA 1
ATOM 1462 C C . ASP A 1 195 ? -13.023 -5.814 9.835 1.00 94.06 195 ASP A C 1
ATOM 1464 O O . ASP A 1 195 ? -12.683 -6.501 10.805 1.00 94.06 195 ASP A O 1
ATOM 1468 N N . ILE A 1 196 ? -13.305 -4.526 9.954 1.00 93.62 196 ILE A N 1
ATOM 1469 C CA . ILE A 1 196 ? -13.062 -3.715 11.134 1.00 93.62 196 ILE A CA 1
ATOM 1470 C C . ILE A 1 196 ? -14.403 -3.247 11.688 1.00 93.62 196 ILE A C 1
ATOM 1472 O O . ILE A 1 196 ? -15.032 -2.326 11.167 1.00 93.62 196 ILE A O 1
ATOM 1476 N N . ALA A 1 197 ? -14.809 -3.869 12.791 1.00 90.31 197 ALA A N 1
ATOM 1477 C CA . ALA A 1 197 ? -16.001 -3.471 13.522 1.00 90.31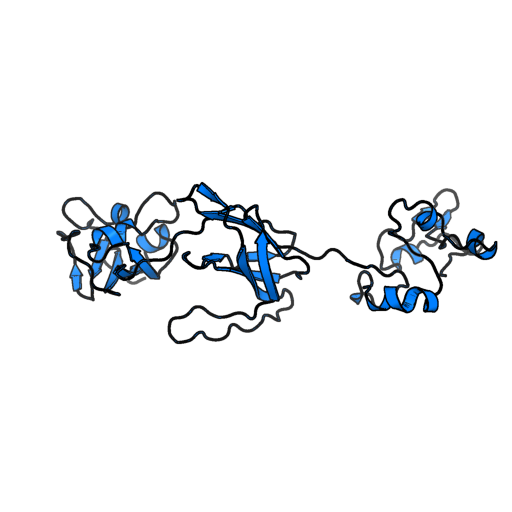 197 ALA A CA 1
ATOM 1478 C C . ALA A 1 197 ? -15.767 -2.144 14.261 1.00 90.31 197 ALA A C 1
ATOM 1480 O O . ALA A 1 197 ? -14.866 -2.032 15.102 1.00 90.31 197 ALA A O 1
ATOM 1481 N N . MET A 1 198 ? -16.610 -1.151 13.995 1.00 87.56 198 MET A N 1
ATOM 1482 C CA . MET A 1 198 ? -16.755 0.038 14.828 1.00 87.56 198 MET A CA 1
ATOM 1483 C C . MET A 1 198 ? -18.086 -0.012 15.557 1.00 87.56 198 MET A C 1
ATOM 1485 O O . MET A 1 198 ? -19.078 -0.481 15.030 1.00 87.56 198 MET A O 1
ATOM 1489 N N . HIS A 1 199 ? -18.102 0.524 16.768 1.00 80.88 199 HIS A N 1
ATOM 1490 C CA . HIS A 1 199 ? -19.287 0.515 17.616 1.00 80.88 199 HIS A CA 1
ATOM 1491 C C . HIS A 1 199 ? -19.689 1.939 17.970 1.00 80.88 199 HIS A C 1
ATOM 1493 O O . HIS A 1 199 ? -18.829 2.830 18.027 1.00 80.88 199 HIS A O 1
ATOM 1499 N N . ALA A 1 200 ? -20.959 2.123 18.321 1.00 73.88 200 ALA A N 1
ATOM 1500 C CA . ALA A 1 200 ? -21.482 3.382 18.834 1.00 73.88 200 ALA A CA 1
ATOM 1501 C C . ALA A 1 200 ? -20.607 3.988 19.953 1.00 73.88 200 ALA A C 1
ATOM 1503 O O . ALA A 1 200 ? -20.005 3.296 20.786 1.00 73.88 200 ALA A O 1
ATOM 1504 N N . GLY A 1 201 ? -20.520 5.319 19.959 1.00 60.72 201 GLY A N 1
ATOM 1505 C CA . GLY A 1 201 ? -19.894 6.075 21.036 1.00 60.72 201 GLY A CA 1
ATOM 1506 C C . GLY A 1 201 ? -20.649 5.909 22.361 1.00 60.72 201 GLY A C 1
ATOM 1507 O O . GLY A 1 201 ? -21.850 5.660 22.394 1.00 60.72 201 GLY A O 1
ATOM 1508 N N . TRP A 1 202 ? -19.945 6.067 23.482 1.00 56.56 202 TRP A N 1
ATOM 1509 C CA . TRP A 1 202 ? -20.564 6.003 24.808 1.00 56.56 202 TRP A CA 1
ATOM 1510 C C . TRP A 1 202 ? -21.497 7.204 25.028 1.00 56.56 202 TRP A C 1
ATOM 1512 O O . TRP A 1 202 ? -21.064 8.351 24.900 1.00 56.56 202 TRP A O 1
ATOM 1522 N N . GLU A 1 203 ? -22.757 6.958 25.397 1.00 52.47 203 GLU A N 1
ATOM 1523 C CA . GLU A 1 203 ? -23.708 8.016 25.765 1.00 52.47 203 GLU A CA 1
ATOM 1524 C C . GLU A 1 203 ? -23.208 8.852 26.963 1.00 52.47 203 GLU A C 1
ATOM 1526 O O . GLU A 1 203 ? -22.450 8.378 27.819 1.00 52.47 203 GLU A O 1
ATOM 1531 N N . LYS A 1 204 ? -23.674 10.108 27.069 1.00 47.81 204 LYS A N 1
ATOM 1532 C CA . LYS A 1 204 ? -23.483 10.930 28.278 1.00 47.81 204 LYS A CA 1
ATOM 1533 C C . LYS A 1 204 ? -24.051 10.181 29.490 1.00 47.81 204 LYS A C 1
ATOM 1535 O O . LYS A 1 204 ? -25.262 10.042 29.602 1.00 47.81 204 LYS A O 1
ATOM 1540 N N . GLY A 1 205 ? -23.177 9.756 30.403 1.00 55.34 205 GLY A N 1
ATOM 1541 C CA . GLY A 1 205 ? -23.547 9.009 31.612 1.00 55.34 205 GLY A CA 1
ATOM 1542 C C . GLY A 1 205 ? -22.978 7.592 31.694 1.00 55.34 205 GLY A C 1
ATOM 1543 O O . GLY A 1 205 ? -23.189 6.941 32.708 1.00 55.34 205 GLY A O 1
ATOM 1544 N N . ALA A 1 206 ? -22.243 7.113 30.681 1.00 64.00 206 ALA A N 1
ATOM 1545 C CA . ALA A 1 206 ? -21.526 5.842 30.782 1.00 64.00 206 ALA A CA 1
ATOM 1546 C C . ALA A 1 206 ? -20.520 5.859 31.943 1.00 64.00 206 ALA A C 1
ATOM 1548 O O . ALA A 1 206 ? -19.663 6.746 32.031 1.00 64.00 206 ALA A O 1
ATOM 1549 N N . MET A 1 207 ? -20.617 4.857 32.813 1.00 73.44 207 MET A N 1
ATOM 1550 C CA . MET A 1 207 ? -19.751 4.731 33.977 1.00 73.44 207 MET A CA 1
ATOM 1551 C C . MET A 1 207 ? -18.406 4.139 33.575 1.00 73.44 207 MET A C 1
ATOM 1553 O O . MET A 1 207 ? -18.321 3.157 32.829 1.00 73.44 207 MET A O 1
ATOM 1557 N N . ARG A 1 208 ? -17.341 4.762 34.074 1.00 77.12 208 ARG A N 1
ATOM 1558 C CA . ARG A 1 208 ? -15.957 4.401 33.769 1.00 77.12 208 ARG A CA 1
ATOM 1559 C C . ARG A 1 208 ? -15.316 3.811 35.012 1.00 77.12 208 ARG A C 1
ATOM 1561 O O . ARG A 1 208 ? -15.536 4.307 36.109 1.00 77.12 208 ARG A O 1
ATOM 1568 N N . ALA A 1 209 ? -14.487 2.797 34.839 1.00 83.00 209 ALA A N 1
ATOM 1569 C CA . ALA A 1 209 ? -13.628 2.265 35.884 1.00 83.00 209 ALA A CA 1
ATOM 1570 C C . ALA A 1 209 ? -12.249 1.986 35.301 1.00 83.00 209 ALA A C 1
ATOM 1572 O O . ALA A 1 209 ? -12.115 1.623 34.135 1.00 83.00 209 ALA A O 1
ATOM 1573 N N . ILE A 1 210 ? -11.212 2.127 36.110 1.00 84.25 210 ILE A N 1
ATOM 1574 C CA . ILE A 1 210 ? -9.861 1.734 35.727 1.00 84.25 210 ILE A CA 1
ATOM 1575 C C . ILE A 1 210 ? -9.600 0.380 36.369 1.00 84.25 210 ILE A C 1
ATOM 1577 O O . ILE A 1 210 ? -9.509 0.265 37.591 1.00 84.25 210 ILE A O 1
ATOM 1581 N N . VAL A 1 211 ? -9.510 -0.652 35.531 1.00 85.56 211 VAL A N 1
ATOM 1582 C CA . VAL A 1 211 ? -9.212 -2.010 35.979 1.00 85.56 211 VAL A CA 1
ATOM 1583 C C . VAL A 1 211 ? -7.717 -2.238 35.836 1.00 85.56 211 VAL A C 1
ATOM 1585 O O . VAL A 1 211 ? -7.179 -2.215 34.729 1.00 85.56 211 VAL A O 1
ATOM 1588 N N . ASN A 1 212 ? -7.058 -2.468 36.963 1.00 85.06 212 ASN A N 1
ATOM 1589 C CA . ASN A 1 212 ? -5.642 -2.785 37.055 1.00 85.06 212 ASN A CA 1
ATOM 1590 C C . ASN A 1 212 ? -5.492 -4.261 37.424 1.00 85.06 212 ASN A C 1
ATOM 1592 O O . ASN A 1 212 ? -6.035 -4.710 38.428 1.00 85.06 212 ASN A O 1
ATOM 1596 N N . ILE A 1 213 ? -4.738 -5.021 36.642 1.00 82.50 213 ILE A N 1
ATOM 1597 C CA . ILE A 1 213 ? -4.444 -6.424 36.921 1.00 82.50 213 ILE A CA 1
ATOM 1598 C C . ILE A 1 213 ? -2.966 -6.521 37.283 1.00 82.50 213 ILE A C 1
ATOM 1600 O O . ILE A 1 213 ? -2.084 -6.280 36.454 1.00 82.50 213 ILE A O 1
ATOM 1604 N N . MET A 1 214 ? -2.699 -6.839 38.548 1.00 80.00 214 MET A N 1
ATOM 1605 C CA . MET A 1 214 ? -1.338 -7.001 39.046 1.00 80.00 214 MET A CA 1
ATOM 1606 C C . MET A 1 214 ? -0.668 -8.228 38.407 1.00 80.00 214 MET A C 1
ATOM 1608 O O . MET A 1 214 ? -1.365 -9.159 37.989 1.00 80.00 214 MET A O 1
ATOM 1612 N N . PRO A 1 215 ? 0.675 -8.248 38.304 1.00 75.69 215 PRO A N 1
ATOM 1613 C CA . PRO A 1 215 ? 1.403 -9.398 37.778 1.00 75.69 215 PRO A CA 1
ATOM 1614 C C . PRO A 1 215 ? 0.989 -10.700 38.475 1.00 75.69 215 PRO A C 1
ATOM 1616 O O . PRO A 1 215 ? 0.890 -10.744 39.697 1.00 75.69 215 PRO A O 1
ATOM 1619 N N . GLY A 1 216 ? 0.734 -11.744 37.684 1.00 74.69 216 GLY A N 1
ATOM 1620 C CA . GLY A 1 216 ? 0.219 -13.017 38.180 1.00 74.69 216 GLY A CA 1
ATOM 1621 C C . GLY A 1 216 ? -0.569 -13.797 37.126 1.00 74.69 216 GLY A C 1
ATOM 1622 O O . GLY A 1 216 ? -0.517 -13.505 35.922 1.00 74.69 216 GLY A O 1
ATOM 1623 N N . ASN A 1 217 ? -1.325 -14.783 37.588 1.00 73.44 217 ASN A N 1
ATOM 1624 C CA . ASN A 1 217 ? -2.216 -15.634 36.811 1.00 73.44 217 ASN A CA 1
ATOM 1625 C C . ASN A 1 217 ? -3.287 -14.801 36.099 1.00 73.44 217 ASN A C 1
ATOM 1627 O O . ASN A 1 217 ? -3.504 -14.983 34.898 1.00 73.44 217 ASN A O 1
ATOM 1631 N N . ALA A 1 218 ? -3.888 -13.828 36.794 1.00 70.31 218 ALA A N 1
ATOM 1632 C CA . ALA A 1 218 ? -4.884 -12.936 36.197 1.00 70.31 218 ALA A CA 1
ATOM 1633 C C . ALA A 1 218 ? -4.309 -12.103 35.034 1.00 70.31 218 ALA A C 1
ATOM 1635 O O . ALA A 1 218 ? -4.913 -12.035 33.963 1.00 70.31 218 ALA A O 1
ATOM 1636 N N . ALA A 1 219 ? -3.114 -11.519 35.195 1.00 73.56 219 ALA A N 1
ATOM 1637 C CA . ALA A 1 219 ? -2.469 -10.734 34.136 1.00 73.56 219 ALA A CA 1
ATOM 1638 C C . ALA A 1 219 ? -2.045 -11.606 32.944 1.00 73.56 219 ALA A C 1
ATOM 1640 O O . ALA A 1 219 ? -2.142 -11.182 31.791 1.00 73.56 219 ALA A O 1
ATOM 1641 N N . THR A 1 220 ? -1.609 -12.841 33.206 1.00 77.06 220 THR A N 1
ATOM 1642 C CA . THR A 1 220 ? -1.235 -13.806 32.161 1.00 77.06 220 THR A CA 1
ATOM 1643 C C . THR A 1 220 ? -2.436 -14.175 31.290 1.00 77.06 220 THR A C 1
ATOM 1645 O O . THR A 1 220 ? -2.322 -14.198 30.058 1.00 77.06 220 THR A O 1
ATOM 1648 N N . ALA A 1 221 ? -3.588 -14.404 31.927 1.00 70.81 221 ALA A N 1
ATOM 1649 C CA . ALA A 1 221 ? -4.843 -14.726 31.259 1.00 70.81 221 ALA A CA 1
ATOM 1650 C C . ALA A 1 221 ? -5.434 -13.525 30.498 1.00 70.81 221 ALA A C 1
ATOM 1652 O O . ALA A 1 221 ? -5.935 -13.687 29.386 1.00 70.81 221 ALA A O 1
ATOM 1653 N N . ALA A 1 222 ? -5.336 -12.313 31.055 1.00 70.12 222 ALA A N 1
ATOM 1654 C CA . ALA A 1 222 ? -5.862 -11.098 30.432 1.00 70.12 222 ALA A CA 1
ATOM 1655 C C . ALA A 1 222 ? -4.985 -10.571 29.283 1.00 70.12 222 ALA A C 1
ATOM 1657 O O . ALA A 1 222 ? -5.507 -10.080 28.288 1.00 70.12 222 ALA A O 1
ATOM 1658 N N . GLY A 1 223 ? -3.656 -10.680 29.391 1.00 69.69 223 GLY A N 1
ATOM 1659 C CA . GLY A 1 223 ? -2.710 -10.195 28.377 1.00 69.69 223 GLY A CA 1
ATOM 1660 C C . GLY A 1 223 ? -2.380 -8.707 28.423 1.00 69.69 223 GLY A C 1
ATOM 1661 O O . GLY A 1 223 ? -1.596 -8.244 27.602 1.00 69.69 223 GLY A O 1
ATOM 1662 N N . TRP A 1 224 ? -2.927 -7.973 29.386 1.00 72.06 224 TRP A N 1
ATOM 1663 C CA . TRP A 1 224 ? -2.683 -6.549 29.614 1.00 72.06 224 TRP A CA 1
ATOM 1664 C C . TRP A 1 224 ? -2.761 -6.258 31.125 1.00 72.06 224 TRP A C 1
ATOM 1666 O O . TRP A 1 224 ? -3.229 -7.094 31.899 1.00 72.06 224 TRP A O 1
ATOM 1676 N N . ARG A 1 225 ? -2.238 -5.102 31.563 1.00 67.44 225 ARG A N 1
ATOM 1677 C CA . ARG A 1 225 ? -2.047 -4.776 32.997 1.00 67.44 225 ARG A CA 1
ATOM 1678 C C . ARG A 1 225 ? -2.949 -3.669 33.535 1.00 67.44 225 ARG A C 1
ATOM 1680 O O . ARG A 1 225 ? -3.252 -3.669 34.719 1.00 67.44 225 ARG A O 1
ATOM 1687 N N . ALA A 1 226 ? -3.359 -2.724 32.702 1.00 76.06 226 ALA A N 1
ATOM 1688 C CA . ALA A 1 226 ? -4.276 -1.659 33.089 1.00 76.06 226 ALA A CA 1
ATOM 1689 C C . ALA A 1 226 ? -5.091 -1.226 31.873 1.00 76.06 226 ALA A C 1
ATOM 1691 O O . ALA A 1 226 ? -4.526 -1.086 30.787 1.00 76.06 226 ALA A O 1
ATOM 1692 N N . ARG A 1 227 ? -6.399 -1.026 32.045 1.00 77.56 227 ARG A N 1
ATOM 1693 C CA . ARG A 1 227 ? -7.255 -0.417 31.024 1.00 77.56 227 ARG A CA 1
ATOM 1694 C C . ARG A 1 227 ? -8.409 0.335 31.659 1.00 77.56 227 ARG A C 1
ATOM 1696 O O . ARG A 1 227 ? -8.938 -0.070 32.694 1.00 77.56 227 ARG A O 1
ATOM 1703 N N . GLU A 1 228 ? -8.813 1.412 31.003 1.00 80.19 228 GLU A N 1
ATOM 1704 C CA . GLU A 1 228 ? -10.108 2.026 31.260 1.00 80.19 228 GLU A CA 1
ATOM 1705 C C . GLU A 1 228 ? -11.195 1.107 30.684 1.00 80.19 228 GLU A C 1
ATOM 1707 O O . GLU A 1 228 ? -11.141 0.702 29.522 1.00 80.19 228 GLU A O 1
ATOM 1712 N N . VAL A 1 229 ? -12.165 0.753 31.516 1.00 80.62 229 VAL A N 1
ATOM 1713 C CA . VAL A 1 229 ? -13.338 -0.047 31.172 1.00 80.62 229 VAL A CA 1
ATOM 1714 C C . VAL A 1 229 ? -14.546 0.862 31.290 1.00 80.62 229 VAL A C 1
ATOM 1716 O O . VAL A 1 229 ? -14.712 1.557 32.292 1.00 80.62 229 VAL A O 1
ATOM 1719 N N . LYS A 1 230 ? -15.386 0.869 30.260 1.00 74.06 230 LYS A N 1
ATOM 1720 C CA . LYS A 1 230 ? -16.618 1.654 30.231 1.00 74.06 230 LYS A CA 1
ATOM 1721 C C . LYS A 1 230 ? -17.792 0.702 30.091 1.00 74.06 230 LYS A C 1
ATOM 1723 O O . LYS A 1 230 ? -17.698 -0.281 29.360 1.00 74.06 230 LYS A O 1
ATOM 1728 N N . VAL A 1 231 ? -18.864 0.977 30.820 1.00 73.88 231 VAL A N 1
ATOM 1729 C CA . VAL A 1 231 ? -20.124 0.233 30.743 1.00 73.88 231 VAL A CA 1
ATOM 1730 C C . VAL A 1 231 ? -21.249 1.232 30.515 1.00 73.88 231 VAL A C 1
ATOM 1732 O O . VAL A 1 231 ? -21.247 2.329 31.075 1.00 73.88 231 VAL A O 1
ATOM 1735 N N . GLN A 1 232 ? -22.186 0.871 29.639 1.00 67.06 232 GLN A N 1
ATOM 1736 C CA . GLN A 1 232 ? -23.299 1.735 29.271 1.00 67.06 232 GLN A CA 1
ATOM 1737 C C . GLN A 1 232 ? -24.299 1.849 30.431 1.00 67.06 232 GLN A C 1
ATOM 1739 O O . GLN A 1 232 ? -24.615 0.860 31.090 1.00 67.06 232 GLN A O 1
ATOM 1744 N N . GLY A 1 233 ? -24.799 3.065 30.661 1.00 64.12 233 GLY A N 1
ATOM 1745 C CA . GLY A 1 233 ? -25.726 3.387 31.747 1.00 64.12 233 GLY A CA 1
ATOM 1746 C C . GLY A 1 233 ? -25.060 4.067 32.950 1.00 64.12 233 GLY A C 1
ATOM 1747 O O . GLY A 1 233 ? -23.883 3.860 33.235 1.00 64.12 233 GLY A O 1
ATOM 1748 N N . ASP A 1 234 ? -25.852 4.859 33.674 1.00 67.88 234 ASP A N 1
ATOM 1749 C CA . ASP A 1 234 ? -25.460 5.679 34.835 1.00 67.88 234 ASP A CA 1
ATOM 1750 C C . ASP A 1 234 ? -25.353 4.886 36.153 1.00 67.88 234 ASP A C 1
ATOM 1752 O O . ASP A 1 234 ? -25.062 5.444 37.212 1.00 67.88 234 ASP A O 1
ATOM 1756 N N . LYS A 1 235 ? -25.608 3.573 36.100 1.00 77.75 235 LYS A N 1
ATOM 1757 C CA . LYS A 1 235 ? -25.706 2.667 37.257 1.00 77.75 235 LYS A CA 1
ATOM 1758 C C . LYS A 1 235 ? -24.953 1.351 37.049 1.00 77.75 235 LYS A C 1
ATOM 1760 O O . LYS A 1 235 ? -25.430 0.297 37.464 1.00 77.75 235 LYS A O 1
ATOM 1765 N N . ALA A 1 236 ? -23.791 1.393 36.402 1.00 83.25 236 ALA A N 1
ATOM 1766 C CA . ALA A 1 236 ? -22.961 0.198 36.272 1.00 83.25 236 ALA A CA 1
ATOM 1767 C C . ALA A 1 236 ? -22.513 -0.314 37.650 1.00 83.25 236 ALA A C 1
ATOM 1769 O O . ALA A 1 236 ? -22.108 0.462 38.523 1.00 83.25 236 ALA A O 1
ATOM 1770 N N . THR A 1 237 ? -22.573 -1.629 37.840 1.00 89.69 237 THR A N 1
ATOM 1771 C CA . THR A 1 237 ? -22.092 -2.290 39.055 1.00 89.69 237 THR A CA 1
ATOM 1772 C C . THR A 1 237 ? -20.648 -2.766 38.904 1.00 89.69 237 THR A C 1
ATOM 1774 O O . THR A 1 237 ? -20.118 -2.867 37.795 1.00 89.69 237 THR A O 1
ATOM 1777 N N . VAL A 1 238 ? -19.997 -3.110 40.020 1.00 86.94 238 VAL A N 1
ATOM 1778 C CA . VAL A 1 238 ? -18.651 -3.715 40.006 1.00 86.94 238 VAL A CA 1
ATOM 1779 C C . VAL A 1 238 ? -18.652 -5.000 39.172 1.00 86.94 238 VAL A C 1
ATOM 1781 O O . VAL A 1 238 ? -17.717 -5.251 38.413 1.00 86.94 238 VAL A O 1
ATOM 1784 N N . GLY A 1 239 ? -19.721 -5.796 39.268 1.00 86.69 239 GLY A N 1
ATOM 1785 C CA . GLY A 1 239 ? -19.901 -6.991 38.451 1.00 86.69 239 GLY A CA 1
ATOM 1786 C C . GLY A 1 239 ? -19.980 -6.680 36.956 1.00 86.69 239 GLY A C 1
ATOM 1787 O O . GLY A 1 239 ? -19.351 -7.380 36.168 1.00 86.69 239 GLY A O 1
ATOM 1788 N N . ASP A 1 240 ? -20.693 -5.622 36.565 1.00 86.81 240 ASP A N 1
ATOM 1789 C CA . ASP A 1 240 ? -20.826 -5.237 35.153 1.00 86.81 240 ASP A CA 1
ATOM 1790 C C . ASP A 1 240 ? -19.485 -4.792 34.562 1.00 86.81 240 ASP A C 1
ATOM 1792 O O . ASP A 1 240 ? -19.125 -5.224 33.466 1.00 86.81 240 ASP A O 1
ATOM 1796 N N . ILE A 1 241 ? -18.695 -4.014 35.315 1.00 87.31 241 ILE A N 1
ATOM 1797 C CA . ILE A 1 241 ? -17.332 -3.636 34.913 1.00 87.31 241 ILE A CA 1
ATOM 1798 C C . ILE A 1 241 ? -16.474 -4.883 34.683 1.00 87.31 241 ILE A C 1
ATOM 1800 O O . ILE A 1 241 ? -15.814 -4.995 33.656 1.00 87.31 241 ILE A O 1
ATOM 1804 N N . LEU A 1 242 ? -16.477 -5.839 35.613 1.00 87.50 242 LEU A N 1
ATOM 1805 C CA . LEU A 1 242 ? -15.647 -7.043 35.500 1.00 87.50 242 LEU A CA 1
ATOM 1806 C C . LEU A 1 242 ? -16.122 -7.995 34.387 1.00 87.50 242 LEU A C 1
ATOM 1808 O O . LEU A 1 242 ? -15.303 -8.706 33.804 1.00 87.50 242 LEU A O 1
ATOM 1812 N N . LYS A 1 243 ? -17.421 -8.007 34.067 1.00 88.06 243 LYS A N 1
ATOM 1813 C CA . LYS A 1 243 ? -17.989 -8.785 32.951 1.00 88.06 243 LYS A CA 1
ATOM 1814 C C . LYS A 1 243 ? -17.712 -8.155 31.589 1.00 88.06 243 LYS A C 1
ATOM 1816 O O . LYS A 1 243 ? -17.557 -8.873 30.612 1.00 88.06 243 LYS A O 1
ATOM 1821 N N . ALA A 1 244 ? -17.563 -6.834 31.519 1.00 83.88 244 ALA A N 1
ATOM 1822 C CA . ALA A 1 244 ? -17.154 -6.142 30.295 1.00 83.88 244 ALA A CA 1
ATOM 1823 C C . ALA A 1 244 ? -15.678 -6.395 29.917 1.00 83.88 244 ALA A C 1
ATOM 1825 O O . ALA A 1 244 ? -15.189 -5.916 28.892 1.00 83.88 244 ALA A O 1
ATOM 1826 N N . VAL A 1 245 ? -14.939 -7.133 30.749 1.00 83.56 245 VAL A N 1
ATOM 1827 C CA . VAL A 1 245 ? -13.499 -7.329 30.629 1.00 83.56 245 VAL A CA 1
ATOM 1828 C C . VAL A 1 245 ? -13.207 -8.747 30.145 1.00 83.56 245 VAL A C 1
ATOM 1830 O O . VAL A 1 245 ? -13.022 -9.648 30.953 1.00 83.56 245 VAL A O 1
ATOM 1833 N N . TYR A 1 246 ? -13.098 -8.938 28.831 1.00 80.19 246 TYR A N 1
ATOM 1834 C CA . TYR A 1 246 ? -12.702 -10.225 28.242 1.00 80.19 246 TYR A CA 1
ATOM 1835 C C . TYR A 1 246 ? -11.201 -10.513 28.393 1.00 80.19 246 TYR A C 1
ATOM 1837 O O . TYR A 1 246 ? -10.376 -9.585 28.365 1.00 80.19 246 TYR A O 1
ATOM 1845 N N . LEU A 1 247 ? -10.876 -11.799 28.559 1.00 79.38 247 LEU A N 1
ATOM 1846 C CA . LEU A 1 247 ? -9.523 -12.364 28.577 1.00 79.38 247 LEU A CA 1
ATOM 1847 C C . LEU A 1 247 ? -9.017 -12.649 27.149 1.00 79.38 247 LEU A C 1
ATOM 1849 O O . LEU A 1 247 ? -9.740 -12.448 26.173 1.00 79.38 247 LEU A O 1
ATOM 1853 N N . LYS A 1 248 ? -7.771 -13.136 27.011 1.00 77.06 248 LYS A N 1
ATOM 1854 C CA . LYS A 1 248 ? -7.140 -13.434 25.704 1.00 77.06 248 LYS A CA 1
ATOM 1855 C C . LYS A 1 248 ? -7.937 -14.388 24.810 1.00 77.06 248 LYS A C 1
ATOM 1857 O O . LYS A 1 248 ? -7.742 -14.376 23.601 1.00 77.06 248 LYS A O 1
ATOM 1862 N N . ASP A 1 249 ? -8.772 -15.239 25.397 1.00 69.81 249 ASP A N 1
ATOM 1863 C CA . ASP A 1 249 ? -9.587 -16.208 24.662 1.00 69.81 249 ASP A CA 1
ATOM 1864 C C . ASP A 1 249 ? -10.832 -15.590 24.001 1.00 69.81 249 ASP A C 1
ATOM 1866 O O . ASP A 1 249 ? -11.514 -16.273 23.237 1.00 69.81 249 ASP A O 1
ATOM 1870 N N . GLY A 1 250 ? -11.142 -14.322 24.304 1.00 72.06 250 GLY A N 1
ATOM 1871 C CA . GLY A 1 250 ? -12.306 -13.601 23.792 1.00 72.06 250 GLY A CA 1
ATOM 1872 C C . GLY A 1 250 ? -13.660 -14.143 24.264 1.00 72.06 250 GLY A C 1
ATOM 1873 O O . GLY A 1 250 ? -14.686 -13.686 23.772 1.00 72.06 250 GLY A O 1
ATOM 1874 N N . LYS A 1 251 ? -13.688 -15.114 25.187 1.00 75.06 251 LYS A N 1
ATOM 1875 C CA . LYS A 1 251 ? -14.915 -15.797 25.642 1.00 75.06 251 LYS A CA 1
ATOM 1876 C C . LYS A 1 251 ? -15.116 -15.710 27.146 1.00 75.06 251 LYS A C 1
ATOM 1878 O O . LYS A 1 251 ? -16.250 -15.599 27.598 1.00 75.06 251 LYS A O 1
ATOM 1883 N N . THR A 1 252 ? -14.032 -15.764 27.909 1.00 79.50 252 THR A N 1
ATOM 1884 C CA . THR A 1 252 ? -14.071 -15.728 29.369 1.00 79.50 252 THR A CA 1
ATOM 1885 C C . THR A 1 252 ? -13.921 -14.288 29.839 1.00 79.50 252 THR A C 1
ATOM 1887 O O . THR A 1 252 ? -13.051 -13.557 29.355 1.00 79.50 252 THR A O 1
ATOM 1890 N N . THR A 1 253 ? -14.745 -13.867 30.798 1.00 86.44 253 THR A N 1
ATOM 1891 C CA . THR A 1 253 ? -14.623 -12.538 31.406 1.00 86.44 253 THR A CA 1
ATOM 1892 C C . THR A 1 253 ? -13.745 -12.575 32.656 1.00 86.44 253 THR A C 1
ATOM 1894 O O . THR A 1 253 ? -13.532 -13.619 33.279 1.00 86.44 253 THR A O 1
ATOM 1897 N N . LEU A 1 254 ? -13.233 -11.417 33.071 1.00 85.31 254 LEU A N 1
ATOM 1898 C CA . LEU A 1 254 ? -12.497 -11.289 34.326 1.00 85.31 254 LEU A CA 1
ATOM 1899 C C . LEU A 1 254 ? -13.384 -11.650 35.524 1.00 85.31 254 LEU A C 1
ATOM 1901 O O . LEU A 1 254 ? -12.888 -12.236 36.484 1.00 85.31 254 LEU A O 1
ATOM 1905 N N . PHE A 1 255 ? -14.687 -11.363 35.448 1.00 89.62 255 PHE A N 1
ATOM 1906 C CA . PHE A 1 255 ? -15.657 -11.808 36.446 1.00 89.62 255 PHE A CA 1
ATOM 1907 C C . PHE A 1 255 ? -15.688 -13.338 36.559 1.00 89.62 255 PHE A C 1
ATOM 1909 O O . PHE A 1 255 ? -15.559 -13.862 37.661 1.00 89.62 255 PHE A O 1
ATOM 1916 N N . ASP A 1 256 ? -15.760 -14.063 35.440 1.00 88.25 256 ASP A N 1
ATOM 1917 C CA . ASP A 1 256 ? -15.778 -15.537 35.444 1.00 88.25 256 ASP A CA 1
ATOM 1918 C C . ASP A 1 256 ? -14.489 -16.132 36.028 1.00 88.25 256 ASP A C 1
ATOM 1920 O O . ASP A 1 256 ? -14.498 -17.184 36.683 1.00 88.25 256 ASP A O 1
ATOM 1924 N N . LEU A 1 257 ? -13.364 -15.440 35.826 1.00 87.12 257 LEU A N 1
ATOM 1925 C CA . LEU A 1 257 ? -12.072 -15.851 36.359 1.00 87.12 257 LEU A CA 1
ATOM 1926 C C . L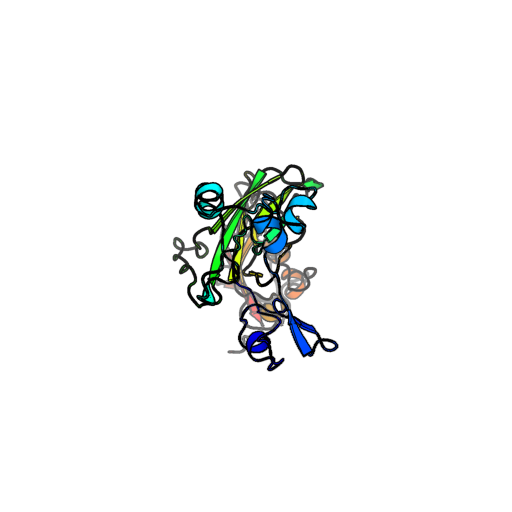EU A 1 257 ? -12.021 -15.749 37.885 1.00 87.12 257 LEU A C 1
ATOM 1928 O O . LEU A 1 257 ? -11.593 -16.711 38.524 1.00 87.12 257 LEU A O 1
ATOM 1932 N N . ILE A 1 258 ? -12.464 -14.631 38.467 1.00 87.31 258 ILE A N 1
ATOM 1933 C CA . ILE A 1 258 ? -12.186 -14.307 39.878 1.00 87.31 258 ILE A CA 1
ATOM 1934 C C . ILE A 1 258 ? -13.392 -14.436 40.810 1.00 87.31 258 ILE A C 1
ATOM 1936 O O . ILE A 1 258 ? -13.208 -14.593 42.015 1.00 87.31 258 ILE A O 1
ATOM 1940 N N . ALA A 1 259 ? -14.617 -14.366 40.292 1.00 88.50 259 ALA A N 1
ATOM 1941 C CA . ALA A 1 259 ? -15.832 -14.320 41.097 1.00 88.50 259 ALA A CA 1
ATOM 1942 C C . ALA A 1 259 ? -16.529 -15.688 41.204 1.00 88.50 259 ALA A C 1
ATOM 1944 O O . ALA A 1 259 ? -16.341 -16.600 40.400 1.00 88.50 259 ALA A O 1
ATOM 1945 N N . THR A 1 260 ? -17.350 -15.810 42.238 1.00 84.25 260 THR A N 1
ATOM 1946 C CA . THR A 1 260 ? -18.335 -16.868 42.493 1.00 84.25 260 THR A CA 1
ATOM 1947 C C . THR A 1 260 ? -19.676 -16.200 42.812 1.00 84.25 260 THR A C 1
ATOM 1949 O O . THR A 1 260 ? -19.716 -14.991 43.064 1.00 84.25 260 THR A O 1
ATOM 1952 N N . GLU A 1 261 ? -20.770 -16.967 42.859 1.00 71.56 261 GLU A N 1
ATOM 1953 C CA . GLU A 1 261 ? -22.089 -16.435 43.246 1.00 71.56 261 GLU A CA 1
ATOM 1954 C C . GLU A 1 261 ? -22.097 -15.802 44.651 1.00 71.56 261 GLU A C 1
ATOM 1956 O O . GLU A 1 261 ? -22.839 -14.852 44.895 1.00 71.56 261 GLU A O 1
ATOM 1961 N N . GLU A 1 262 ? -21.240 -16.279 45.560 1.00 72.06 262 GLU A N 1
ATOM 1962 C CA . GLU A 1 262 ? -21.196 -15.844 46.962 1.00 72.06 262 GLU A CA 1
ATOM 1963 C C . GLU A 1 262 ? -20.088 -14.814 47.263 1.00 72.06 262 GLU A C 1
ATOM 1965 O O . GLU A 1 262 ? -20.070 -14.227 48.348 1.00 72.06 262 GLU A O 1
ATOM 1970 N N . GLY A 1 263 ? -19.168 -14.556 46.324 1.00 85.00 263 GLY A N 1
ATOM 1971 C CA . GLY A 1 263 ? -18.041 -13.646 46.543 1.00 85.00 263 GLY A CA 1
ATOM 1972 C C . GLY A 1 263 ? -16.828 -13.907 45.651 1.00 85.00 263 GLY A C 1
ATOM 1973 O O . GLY A 1 263 ? -16.969 -14.310 44.501 1.00 85.00 263 GLY A O 1
ATOM 1974 N N . LEU A 1 264 ? -15.626 -13.659 46.162 1.00 89.00 264 LEU A N 1
ATOM 1975 C CA . LEU A 1 264 ? -14.357 -13.788 45.442 1.00 89.00 264 LEU A CA 1
ATOM 1976 C C . LEU A 1 264 ? -13.728 -15.174 45.656 1.00 89.00 264 LEU A C 1
ATOM 1978 O O . LEU A 1 264 ? -13.673 -15.661 46.787 1.00 89.00 264 LEU A O 1
ATOM 1982 N N . LYS A 1 265 ? -13.211 -15.791 44.586 1.00 90.06 265 LYS A N 1
ATOM 1983 C CA . LYS A 1 265 ? -12.446 -17.046 44.668 1.00 90.06 265 LYS A CA 1
ATOM 1984 C C . LYS A 1 265 ? -11.206 -16.864 45.565 1.00 90.06 265 LYS A C 1
ATOM 1986 O O . LYS A 1 265 ? -10.597 -15.794 45.558 1.00 90.06 265 LYS A O 1
ATOM 1991 N N . PRO A 1 266 ? -10.805 -17.896 46.330 1.00 86.44 266 PRO A N 1
ATOM 1992 C CA . PRO A 1 266 ? -9.780 -17.776 47.372 1.00 86.44 266 PRO A CA 1
ATOM 1993 C C . PRO A 1 266 ? -8.387 -17.407 46.845 1.00 86.44 266 PRO A C 1
ATOM 1995 O O . PRO A 1 266 ? -7.617 -16.790 47.587 1.00 86.44 266 PRO A O 1
ATOM 1998 N N . ASP A 1 267 ? -8.109 -17.744 45.583 1.00 87.69 267 ASP A N 1
ATOM 1999 C CA . ASP A 1 267 ? -6.839 -17.503 44.888 1.00 87.69 267 ASP A CA 1
ATOM 2000 C C . ASP A 1 267 ? -6.662 -16.052 44.423 1.00 87.69 267 ASP A C 1
ATOM 2002 O O . ASP A 1 267 ? -5.649 -15.725 43.810 1.00 87.69 267 ASP A O 1
ATOM 2006 N N . PHE A 1 268 ? -7.633 -15.174 44.694 1.00 88.94 268 PHE A N 1
ATOM 2007 C CA . PHE A 1 268 ? -7.599 -13.777 44.274 1.00 88.94 268 PHE A CA 1
ATOM 2008 C C . PHE A 1 268 ? -7.901 -12.817 45.431 1.00 88.94 268 PHE A C 1
ATOM 2010 O O . PHE A 1 268 ? -8.495 -13.166 46.457 1.00 88.94 268 PHE A O 1
ATOM 2017 N N . ALA A 1 269 ? -7.485 -11.569 45.245 1.00 87.62 269 ALA A N 1
ATOM 2018 C CA . ALA A 1 269 ? -7.876 -10.413 46.035 1.00 87.62 269 ALA A CA 1
ATOM 2019 C C . ALA A 1 269 ? -8.245 -9.258 45.093 1.00 87.62 269 ALA A C 1
ATOM 2021 O O . ALA A 1 269 ? -7.678 -9.116 44.007 1.00 87.62 269 ALA A O 1
ATOM 2022 N N . VAL A 1 270 ? -9.217 -8.443 45.507 1.00 88.88 270 VAL A N 1
ATOM 2023 C CA . VAL A 1 270 ? -9.636 -7.254 44.759 1.00 88.88 270 VAL A CA 1
ATOM 2024 C C . VAL A 1 270 ? -9.527 -6.039 45.666 1.00 88.88 270 VAL A C 1
ATOM 2026 O O . VAL A 1 270 ? -9.979 -6.084 46.806 1.00 88.88 270 VAL A O 1
ATOM 2029 N N . PHE A 1 271 ? -8.950 -4.951 45.164 1.00 87.44 271 PHE A N 1
ATOM 2030 C CA . PHE A 1 271 ? -9.009 -3.646 45.808 1.00 87.44 271 PHE A CA 1
ATOM 2031 C C . PHE A 1 271 ? -9.974 -2.757 45.046 1.00 87.44 271 PHE A C 1
ATOM 2033 O O . PHE A 1 271 ? -9.796 -2.554 43.846 1.00 87.44 271 PHE A O 1
ATOM 2040 N N . ILE A 1 272 ? -10.964 -2.203 45.734 1.00 87.19 272 ILE A N 1
ATOM 2041 C CA . ILE A 1 272 ? -11.909 -1.256 45.141 1.00 87.19 272 ILE A CA 1
ATOM 2042 C C . ILE A 1 272 ? -11.690 0.085 45.828 1.00 87.19 272 ILE A C 1
ATOM 2044 O O . ILE A 1 272 ? -11.851 0.184 47.041 1.00 87.19 272 ILE A O 1
ATOM 2048 N N . SER A 1 273 ? -11.261 1.102 45.080 1.00 82.12 273 SER A N 1
ATOM 2049 C CA . SER A 1 273 ? -10.871 2.407 45.639 1.00 82.12 273 SER A CA 1
ATOM 2050 C C . SER A 1 273 ? -9.832 2.312 46.772 1.00 82.12 273 SER A C 1
ATOM 2052 O O . SER A 1 273 ? -9.839 3.100 47.713 1.00 82.12 273 SER A O 1
A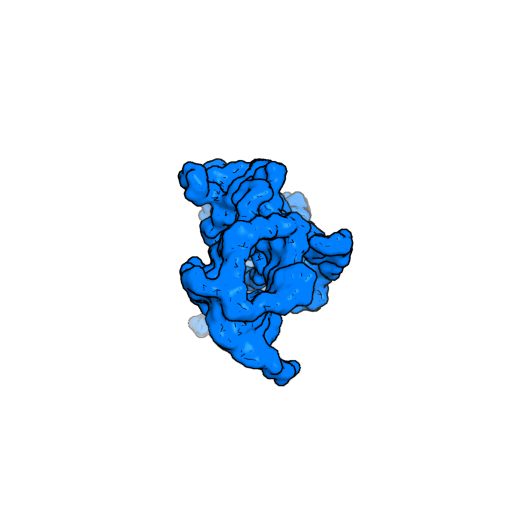TOM 2054 N N . GLY A 1 274 ? -8.926 1.330 46.686 1.00 77.56 274 GLY A N 1
ATOM 2055 C CA . GLY A 1 274 ? -7.870 1.089 47.676 1.00 77.56 274 GLY A CA 1
ATOM 2056 C C . GLY A 1 274 ? -8.290 0.250 48.889 1.00 77.56 274 GLY A C 1
ATOM 2057 O O . GLY A 1 274 ? -7.429 -0.130 49.680 1.00 77.56 274 GLY A O 1
ATOM 2058 N N . GLU A 1 275 ? -9.570 -0.100 49.024 1.00 83.62 275 GLU A N 1
ATOM 2059 C CA . GLU A 1 275 ? -10.044 -0.993 50.081 1.00 83.62 275 GLU A CA 1
ATOM 2060 C C . GLU A 1 275 ? -9.892 -2.456 49.656 1.00 83.62 275 GLU A C 1
ATOM 2062 O O . GLU A 1 275 ? -10.400 -2.857 48.608 1.00 83.62 275 GLU A O 1
ATOM 2067 N N . LEU A 1 276 ? -9.189 -3.257 50.465 1.00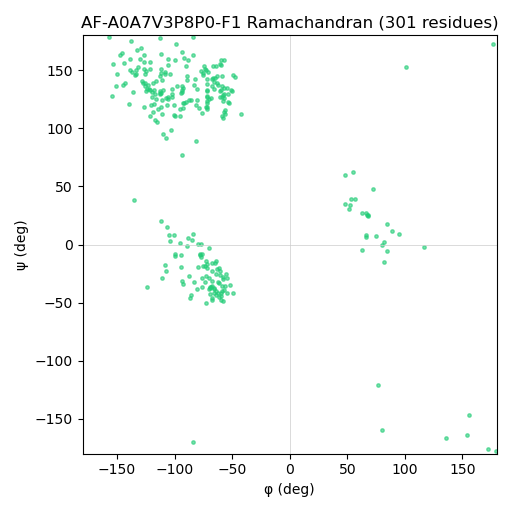 85.06 276 LEU A N 1
ATOM 2068 C CA . LEU A 1 276 ? -9.025 -4.691 50.231 1.00 85.06 276 LEU A CA 1
ATOM 2069 C C . LEU A 1 276 ? -10.341 -5.427 50.498 1.00 85.06 276 LEU A C 1
ATOM 2071 O O . LEU A 1 276 ? -10.804 -5.495 51.635 1.00 85.06 276 LEU A O 1
ATOM 2075 N N . VAL A 1 277 ? -10.876 -6.072 49.468 1.00 84.31 277 VAL A N 1
ATOM 2076 C CA . VAL A 1 277 ? -12.080 -6.895 49.545 1.00 84.31 277 VAL A CA 1
ATOM 2077 C C . VAL A 1 277 ? -11.709 -8.368 49.354 1.00 84.31 277 VAL A C 1
ATOM 2079 O O . VAL A 1 277 ? -11.108 -8.755 48.348 1.00 84.31 277 VAL A O 1
ATOM 2082 N N . ARG A 1 278 ? -12.078 -9.213 50.325 1.00 83.94 278 ARG A N 1
ATOM 2083 C CA . ARG A 1 278 ? -11.904 -10.675 50.271 1.00 83.94 278 ARG A CA 1
ATOM 2084 C C . ARG A 1 278 ? -13.124 -11.405 50.823 1.00 83.94 278 ARG A C 1
ATOM 2086 O O . ARG A 1 278 ? -13.788 -10.920 51.734 1.00 83.94 278 ARG A O 1
ATOM 2093 N N . GLY A 1 279 ? -13.378 -12.608 50.308 1.00 79.31 279 GLY A N 1
ATOM 2094 C CA . GLY A 1 279 ? -14.525 -13.419 50.713 1.00 79.31 279 GLY A CA 1
ATOM 2095 C C . GLY A 1 279 ? -15.812 -12.904 50.074 1.00 79.31 279 GLY A C 1
ATOM 2096 O O . GLY A 1 279 ? -15.899 -12.858 48.852 1.00 79.31 279 GLY A O 1
ATOM 2097 N N . ARG A 1 280 ? -16.809 -12.526 50.881 1.00 82.06 280 ARG A N 1
ATOM 2098 C CA . ARG A 1 280 ? -18.114 -12.065 50.384 1.00 82.06 280 ARG A CA 1
ATOM 2099 C C . ARG A 1 280 ? -17.989 -10.676 49.757 1.00 82.06 280 ARG A C 1
ATOM 2101 O O . ARG A 1 280 ? -17.591 -9.732 50.433 1.00 82.06 280 ARG A O 1
ATOM 2108 N N . VAL A 1 281 ? -18.363 -10.553 48.486 1.00 84.06 281 VAL A N 1
ATOM 2109 C CA . VAL A 1 281 ? -18.306 -9.291 47.732 1.00 84.06 281 VAL A CA 1
ATOM 2110 C C . VAL A 1 281 ? -19.699 -8.933 47.238 1.00 84.06 281 VAL A C 1
ATOM 2112 O O . VAL A 1 281 ? -20.390 -9.780 46.675 1.00 84.06 281 VAL A O 1
ATOM 2115 N N . ASP A 1 282 ? -20.110 -7.681 47.433 1.00 86.38 282 ASP A N 1
ATOM 2116 C CA . ASP A 1 282 ? -21.327 -7.164 46.809 1.00 86.38 282 ASP A CA 1
ATOM 2117 C C . ASP A 1 282 ? -21.039 -6.736 45.366 1.00 86.38 282 ASP A C 1
ATOM 2119 O O . ASP A 1 282 ? -20.693 -5.589 45.081 1.00 86.38 282 ASP A O 1
ATOM 2123 N N . TRP A 1 283 ? -21.192 -7.679 44.438 1.00 87.38 283 TRP A N 1
ATOM 2124 C CA . TRP A 1 283 ? -21.018 -7.423 43.009 1.00 87.38 283 TRP A CA 1
ATOM 2125 C C . TRP A 1 283 ? -22.047 -6.448 42.430 1.00 87.38 283 TRP A C 1
ATOM 2127 O O . TRP A 1 283 ? -21.817 -5.925 41.343 1.00 87.38 283 TRP A O 1
ATOM 2137 N N . LYS A 1 284 ? -23.158 -6.194 43.137 1.00 86.94 284 LYS A N 1
ATOM 2138 C CA . LYS A 1 284 ? -24.210 -5.254 42.724 1.00 86.94 284 LYS A CA 1
ATOM 2139 C C . LYS A 1 284 ? -23.955 -3.831 43.216 1.00 86.94 284 LYS A C 1
ATOM 2141 O O . LYS A 1 284 ? -24.742 -2.935 42.912 1.00 86.94 284 LYS A O 1
ATOM 2146 N N . ARG A 1 285 ? -22.863 -3.604 43.951 1.00 88.31 285 ARG A N 1
ATOM 2147 C CA . ARG A 1 285 ? -22.432 -2.264 44.337 1.00 88.31 285 ARG A CA 1
ATOM 2148 C C . ARG A 1 285 ? -22.220 -1.419 43.081 1.00 88.31 285 ARG A C 1
ATOM 2150 O O . ARG A 1 285 ? -21.494 -1.826 42.174 1.00 88.31 285 ARG A O 1
ATOM 2157 N N . LEU A 1 286 ? -22.826 -0.234 43.065 1.00 87.31 286 LEU A N 1
ATOM 2158 C CA . LEU A 1 286 ? -22.616 0.750 42.009 1.00 87.31 286 LEU A CA 1
ATOM 2159 C C . LEU A 1 286 ? -21.175 1.255 42.036 1.00 87.31 286 LEU A C 1
ATOM 2161 O O . LEU A 1 286 ? -20.637 1.592 43.096 1.00 87.31 286 LEU A O 1
ATOM 2165 N N . VAL A 1 287 ? -20.581 1.302 40.853 1.00 84.69 287 VAL A N 1
ATOM 2166 C CA . VAL A 1 287 ? -19.254 1.861 40.623 1.00 84.69 287 VAL A CA 1
ATOM 2167 C C . VAL A 1 287 ? -19.346 3.382 40.616 1.00 84.69 287 VAL A C 1
ATOM 2169 O O . VAL A 1 287 ? -20.385 3.937 40.267 1.00 84.69 287 VAL A O 1
ATOM 2172 N N . GLN A 1 288 ? -18.288 4.068 41.037 1.00 83.25 288 GLN A N 1
ATOM 2173 C CA . GLN A 1 288 ? -18.149 5.516 40.851 1.00 83.25 288 GLN A CA 1
ATOM 2174 C C . GLN A 1 288 ? -17.441 5.829 39.529 1.00 83.25 288 GLN A C 1
ATOM 2176 O O . GLN A 1 288 ? -16.657 5.026 39.030 1.00 83.25 288 GLN A O 1
ATOM 2181 N N . ASP A 1 289 ? -17.691 7.004 38.952 1.00 78.38 289 ASP A N 1
ATOM 2182 C CA . ASP A 1 289 ? -17.008 7.389 37.717 1.00 78.38 289 ASP A CA 1
ATOM 2183 C C . ASP A 1 289 ? -15.483 7.450 37.925 1.00 78.38 289 ASP A C 1
ATOM 2185 O O . ASP A 1 289 ? -14.983 8.131 38.818 1.00 78.38 289 ASP A O 1
ATOM 2189 N N . SER A 1 290 ? -14.747 6.742 37.069 1.00 79.69 290 SER A N 1
ATOM 2190 C CA . SER A 1 290 ? -13.294 6.533 37.128 1.00 79.69 290 SER A CA 1
ATOM 2191 C C . SER A 1 290 ? -12.789 5.779 38.371 1.00 79.69 290 SER A C 1
ATOM 2193 O O . SER A 1 290 ? -11.633 5.947 38.770 1.00 79.69 290 SER A O 1
ATOM 2195 N N . GLU A 1 291 ? -13.620 4.925 38.977 1.00 86.19 291 GLU A N 1
ATOM 2196 C CA . GLU A 1 291 ? -13.228 4.125 40.142 1.00 86.19 291 GLU A CA 1
ATOM 2197 C C . GLU A 1 291 ? -12.088 3.143 39.825 1.00 86.19 291 GLU A C 1
ATOM 2199 O O . GLU A 1 291 ? -12.072 2.495 38.777 1.00 86.19 291 GLU A O 1
ATOM 2204 N N . GLN A 1 292 ? -11.128 3.014 40.743 1.00 86.81 292 GLN A N 1
ATOM 2205 C CA . GLN A 1 292 ? -9.998 2.093 40.600 1.00 86.81 292 GLN A CA 1
ATOM 2206 C C . GLN A 1 292 ? -10.366 0.707 41.131 1.00 86.81 292 GLN A C 1
ATOM 2208 O O . GLN A 1 292 ? -10.711 0.562 42.306 1.00 86.81 292 GLN A O 1
ATOM 2213 N N . ILE A 1 293 ? -10.227 -0.317 40.290 1.00 89.44 293 ILE A N 1
ATOM 2214 C CA . ILE A 1 293 ? -10.418 -1.721 40.658 1.00 89.44 293 ILE A CA 1
ATOM 2215 C C . ILE A 1 293 ? -9.116 -2.464 40.373 1.00 89.44 293 ILE A C 1
ATOM 2217 O O . ILE A 1 293 ? -8.740 -2.646 39.219 1.00 89.44 293 ILE A O 1
ATOM 2221 N N . HIS A 1 294 ? -8.417 -2.900 41.418 1.00 88.69 294 HIS A N 1
ATOM 2222 C CA . HIS A 1 294 ? -7.194 -3.687 41.281 1.00 88.69 294 HIS A CA 1
ATOM 2223 C C . HIS A 1 294 ? -7.486 -5.154 41.551 1.00 88.69 294 HIS A C 1
ATOM 2225 O O . HIS A 1 294 ? -8.046 -5.481 42.590 1.00 88.69 294 HIS A O 1
ATOM 2231 N N . VAL A 1 295 ? -7.069 -6.039 40.657 1.00 88.12 295 VAL A N 1
ATOM 2232 C CA . VAL A 1 295 ? -7.166 -7.490 40.820 1.00 88.12 295 VAL A CA 1
ATOM 2233 C C . VAL A 1 295 ? -5.762 -8.059 40.963 1.00 88.12 295 VAL A C 1
ATOM 2235 O O . VAL A 1 295 ? -4.881 -7.751 40.158 1.00 88.12 295 VAL A O 1
ATOM 2238 N N . CYS A 1 296 ? -5.541 -8.886 41.980 1.00 86.38 296 CYS A N 1
ATOM 2239 C CA . CYS A 1 296 ? -4.281 -9.589 42.189 1.00 86.38 296 CYS A CA 1
ATOM 2240 C C . CYS A 1 296 ? -4.501 -11.035 42.634 1.00 86.38 296 CYS A C 1
ATOM 2242 O O . CYS A 1 296 ? -5.563 -11.394 43.148 1.00 86.38 296 CYS A O 1
ATOM 2244 N N . ASP A 1 297 ? -3.477 -11.861 42.438 1.00 84.50 297 ASP A N 1
ATOM 2245 C CA . ASP A 1 297 ? -3.448 -13.216 42.977 1.00 84.50 297 ASP A CA 1
ATOM 2246 C C . ASP A 1 297 ? -3.266 -13.177 44.505 1.00 84.50 297 ASP A C 1
ATOM 2248 O O . ASP A 1 297 ? -2.601 -12.291 45.055 1.00 84.50 297 ASP A O 1
ATOM 2252 N N . TRP A 1 298 ? -3.841 -14.159 45.198 1.00 81.88 298 TRP A N 1
ATOM 2253 C CA . TRP A 1 298 ? -3.748 -14.314 46.642 1.00 81.88 298 TRP A CA 1
ATOM 2254 C C . TRP A 1 298 ? -3.243 -15.715 47.050 1.00 81.88 298 TRP A C 1
ATOM 2256 O O . TRP A 1 298 ? -3.752 -16.713 46.545 1.00 81.88 298 TRP A O 1
ATOM 2266 N N . PRO A 1 299 ? -2.317 -15.833 48.029 1.00 77.19 299 PRO A N 1
ATOM 2267 C CA . PRO A 1 299 ? -1.618 -14.745 48.716 1.00 77.19 299 PRO A CA 1
ATOM 2268 C C . PRO A 1 299 ? -0.760 -13.943 47.744 1.00 77.19 299 PRO A C 1
ATOM 2270 O O . PRO A 1 299 ? -0.201 -14.521 46.814 1.00 77.19 299 PRO A O 1
ATOM 2273 N N . MET A 1 300 ? -0.664 -12.627 47.969 1.00 68.25 300 MET A N 1
ATOM 2274 C CA . MET A 1 300 ? 0.255 -11.788 47.203 1.00 68.25 300 MET A CA 1
ATOM 2275 C C . MET A 1 300 ? 1.658 -12.352 47.409 1.00 68.25 300 MET A C 1
ATOM 2277 O O . MET A 1 300 ? 2.198 -12.317 48.514 1.00 68.25 300 MET A O 1
ATOM 2281 N N . ARG A 1 301 ? 2.200 -12.966 46.363 1.00 64.06 301 ARG A N 1
ATOM 2282 C CA . ARG A 1 301 ? 3.600 -13.361 46.324 1.00 64.06 301 ARG A CA 1
ATOM 2283 C C . ARG A 1 301 ? 4.330 -12.177 45.727 1.00 64.06 301 ARG A C 1
ATOM 2285 O O . ARG A 1 301 ? 3.969 -11.751 44.633 1.00 64.06 301 ARG A O 1
ATOM 2292 N N . ASP A 1 302 ? 5.305 -11.644 46.452 1.00 52.69 302 ASP A N 1
ATOM 2293 C CA . ASP A 1 302 ? 6.236 -10.688 45.867 1.00 52.69 302 ASP A CA 1
ATOM 2294 C C . ASP A 1 302 ? 6.877 -11.371 44.650 1.00 52.69 302 ASP A C 1
ATOM 2296 O O . ASP A 1 302 ? 7.498 -12.431 44.782 1.00 52.69 302 ASP A O 1
ATOM 2300 N N . ALA A 1 303 ? 6.607 -10.824 43.466 1.00 49.31 303 ALA A N 1
ATOM 2301 C CA . ALA A 1 303 ? 7.238 -11.219 42.213 1.00 49.31 303 ALA A CA 1
ATOM 2302 C C . ALA A 1 303 ? 8.512 -10.400 42.001 1.00 49.31 303 ALA A C 1
ATOM 2304 O O . ALA A 1 303 ? 8.460 -9.171 42.243 1.00 49.31 303 ALA A O 1
#

Solvent-accessible surface area (backbone atoms only — not comparable to full-atom values): 17648 Å² total; per-residue (Å²): 138,72,75,75,58,80,88,75,46,79,46,80,56,58,68,50,75,68,42,90,59,83,89,56,53,46,76,40,77,93,78,42,29,64,46,59,76,50,76,49,44,81,46,42,78,71,70,44,77,62,36,71,71,34,71,67,37,92,82,64,85,49,84,68,80,56,69,80,83,38,43,75,59,54,76,70,33,47,59,82,70,65,90,73,71,76,76,77,92,62,74,39,70,83,72,89,55,34,35,45,32,35,31,32,28,28,75,89,76,73,42,60,37,55,63,28,39,39,34,37,18,44,57,32,34,79,86,74,68,34,50,73,63,40,83,37,64,96,96,50,70,68,47,48,64,70,76,47,73,48,54,18,38,95,75,4,37,36,76,50,69,75,40,74,63,28,29,32,34,38,38,39,42,40,92,72,37,43,71,45,78,50,66,82,44,77,37,90,55,72,38,72,74,45,81,41,78,44,49,73,43,81,60,98,53,45,32,31,29,34,44,32,32,40,86,47,69,65,18,66,51,40,72,56,48,69,46,82,44,73,38,83,45,80,72,34,21,50,42,54,55,31,52,72,34,59,27,71,82,73,75,51,26,49,34,71,71,44,46,53,100,72,17,44,41,78,57,40,38,38,27,55,74,80,45,82,49,68,50,72,54,73,44,78,43,67,58,51,79,64,35,44,35,37,40,34,45,35,77,78,67,92,126

pLDDT: mean 85.92, std 13.24, range [34.19, 98.12]

Mean predicted aligned error: 14.13 Å

Foldseek 3Di:
DDADDLVPFQLPCVVQVPDPDHPQWDADPVSSGIGGDPLPVVVVVVVDLHGPVCVPDPVNQDDDDDCVVCVVVQVQWDDPPVVVVPPDPDTHHCDFAAKEKEAEAAPVVPGGDWFKKKFKFFQADPVRDAQPFDPDDVPDDTDGDTPDIDTQHRRRMDMDTDDHWGFMKMWIGDPQWDIDIDDRDTTPHHYYPYYHHIYGDADVQWAKEKEAEDPDPLCVFAVDGIDIFTDHHNFDFQLNSQQSRDTPVRPDTNCNVFADPQGGDQQKWKAWQNRIDDGGDDRNHGHHHHIYIYMYTPPDDDD

Nearest PDB structures (foldseek):
  4u3s-assembly1_B  TM=6.689E-01  e=1.650E-04  Acetivibrio cellulolyticus
  4iyk-assembly1_A  TM=6.567E-01  e=7.738E-04  Bacteroides uniformis ATCC 8492
  4oq1-assembly1_A  TM=3.244E-01  e=1.874E-05  Streptococcus pneumoniae TIGR4
  2but-assembly1_B  TM=4.709E-01  e=1.372E-03  Acinetobacter baylyi ADP1
  3phs-assembly1_A  TM=2.851E-01  e=5.812E-04  Streptococcus agalactiae 2603V/R

Sequence (303 aa):
IVIIDPNLCKGSRNCVEACPYPGVIFFNEDLCISQKCTLCAHLLDQGWKETRCSEACPTGAITVGEEEELAELIARAEVLNPELGVKPRVHYIGLPRLFVAGTVYDPEADEVIEGAKVTVSLVASEGGGGGAARAGARGTAPEWPPVATTLTDEFGDFWIDGLDSGTYVARIEKEGLRPLEIGPFRLEKDLNLGDIAMHAGWEKGAMRAIVNIMPGNAATAAGWRAREVKVQGDKATVGDILKAVYLKDGKTTLFDLIATEEGLKPDFAVFISGELVRGRVDWKRLVQDSEQIHVCDWPMRDA